Protein AF-0000000077293546 (afdb_homodimer)

Solvent-accessible surface area (backbone atoms only — not comparable to full-atom values): 18500 Å² total; per-residue (Å²): 112,53,90,49,56,31,40,75,44,65,70,78,82,50,79,45,34,72,70,38,69,49,61,37,36,34,37,43,33,52,15,76,70,51,40,47,74,50,51,26,50,68,88,33,72,51,57,67,92,33,43,47,78,51,78,68,39,77,48,73,98,74,18,21,26,26,40,36,35,41,47,50,71,38,45,70,87,58,38,60,93,48,29,33,38,41,36,37,35,33,35,37,79,48,78,45,80,39,57,29,76,50,76,41,57,58,45,63,76,64,64,71,76,57,71,70,65,80,69,75,68,71,78,74,79,82,88,88,79,86,89,78,86,76,75,89,83,88,78,86,84,73,88,73,87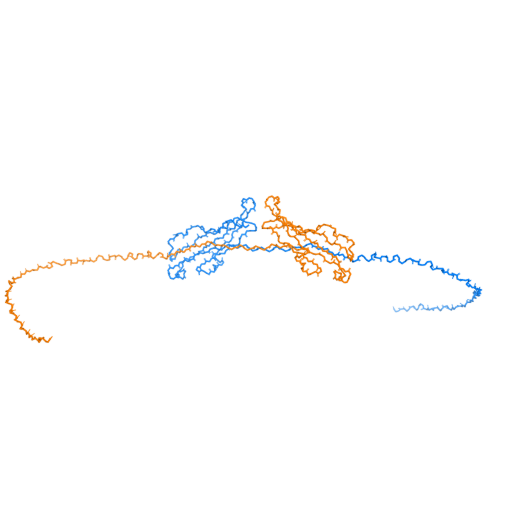,78,82,79,70,85,74,129,114,51,89,51,57,29,43,74,43,65,70,78,80,50,78,45,33,71,71,36,70,49,61,36,36,35,36,42,34,52,14,73,72,51,41,46,74,48,52,25,49,68,87,34,73,52,57,66,90,32,43,47,78,52,79,69,38,80,49,72,97,75,19,21,26,26,40,36,34,39,46,48,70,37,46,69,84,59,38,60,93,46,30,32,38,41,34,38,35,33,36,36,79,47,78,44,79,40,56,29,76,50,74,41,56,56,46,65,77,64,67,73,75,58,72,73,69,80,72,76,72,69,79,71,75,82,81,86,84,82,88,80,85,75,80,86,82,86,73,86,84,76,86,73,92,74,83,86,76,88,78,127

Organism: Petrolisthes cinctipes (NCBI:txid88211)

Nearest PDB structures (foldseek):
  4of8-assembly2_B  TM=7.866E-01  e=6.302E-04  Drosophila melanogaster
  8wul-assembly2_B  TM=5.706E-01  e=7.226E-03  Mus musculus
  2c5d-assembly1_D  TM=6.467E-01  e=5.940E-02  Homo sapiens
  3ha0-assembly3_F  TM=5.804E-01  e=1.524E-01  Homo sapiens
  5mok-assembly1_A  TM=5.060E-01  e=2.654E-01  Homo sapiens

pLDDT: mean 74.34, std 30.66, range [17.55, 98.88]

InterPro domains:
  IPR007110 Immunoglobulin-like domain [PS50835] (6-98)
  IPR013151 Immunoglobulin-like beta-sandwich domain [PF00047] (18-55)
  IPR013783 Immunoglobulin-like fold [G3DSA:2.60.40.10] (2-111)
  IPR036179 Immunoglobulin-like domain superfamily [SSF48726] (12-92)

Sequence (304 aa):
LPDEQPKIEGDVKGHYSVGNTVNLNCTSSPSVPAAQLVWFVNDEQAPEEHTHTYPEEKGAKGLLVSHKSLTFNLSENHFIGGELKLKCTATIETLYLSSDEHSQQINNNNNNNIPQGKSWITSTADPASSASSFWNGGKILSPSLLLLLLHRLPDEQPKIEGDVKGHYSVGNTVNLNCTSSPSVPAAQLVWFVNDEQAPEEHTHTYPEEKGAKGLLVSHKSLTFNLSENHFIGGELKLKCTATIETLYLSSDEHSQQINNNNNNNIPQGKSWITSTADPASSASSFWNGGKILSPSLLLLLLHR

Foldseek 3Di:
DFPDFKDKDDVPVDPDDAFDKDKIKIKGGWAVVEWDKFKDKPNHTDDPVQKDWDDWDQDPPRTTMTMMIGIDGGHPVSQDVHDIDMDMGTDDDDDDDDDDDDDDDDDVVPPPVPVPPPPPPPPDDDDDDDDDDPDDDDDDDDDDDDPDPDDD/DFPDFKDKDDVPVDPDDAFDKDKIKIKGGWAVVEWDKFKDKPNHTDDVVQKDWDDWDQDPPRTTMTMMIGIDGGHPVSQDVHDIDMDMGTDDDDDDDDDDDDDDDDDVVPPPVVVPPPPPPPVDPDDDDDDDDDDDDDDDDDDDDDDDDDDD

Radius of gyration: 50.13 Å; Cα contacts (8 Å, |Δi|>4): 536; chains: 2; bounding box: 67×134×174 Å

Structure (mmCIF, N/CA/C/O backbone):
data_AF-0000000077293546-model_v1
#
loop_
_entity.id
_entity.type
_entity.pdbx_description
1 polymer 'Ig-like domain-containing protein'
#
loop_
_atom_site.group_PDB
_atom_site.id
_atom_site.type_symbol
_atom_site.label_atom_id
_atom_site.label_alt_id
_atom_site.label_comp_id
_atom_site.label_asym_id
_atom_site.label_entity_id
_atom_site.label_seq_id
_atom_site.pdbx_PDB_ins_code
_atom_site.Cartn_x
_atom_site.Cartn_y
_atom_site.Cartn_z
_atom_site.occupancy
_atom_site.B_iso_or_equiv
_atom_site.auth_seq_id
_atom_site.auth_comp_id
_atom_site.auth_asym_id
_atom_site.auth_atom_id
_atom_site.pdbx_PDB_model_num
ATOM 1 N N . LEU A 1 1 ? 7.148 -1.339 -5.047 1 79.38 1 LEU A N 1
ATOM 2 C CA . LEU A 1 1 ? 6.316 -2.426 -5.547 1 79.38 1 LEU A CA 1
ATOM 3 C C . LEU A 1 1 ? 7.133 -3.381 -6.41 1 79.38 1 LEU A C 1
ATOM 5 O O . LEU A 1 1 ? 8.188 -3.008 -6.934 1 79.38 1 LEU A O 1
ATOM 9 N N . PRO A 1 2 ? 6.641 -4.652 -6.59 1 86.69 2 PRO A N 1
ATOM 10 C CA . PRO A 1 2 ? 7.344 -5.613 -7.441 1 86.69 2 PRO A CA 1
ATOM 11 C C . PRO A 1 2 ? 7.406 -5.172 -8.898 1 86.69 2 PRO A C 1
ATOM 13 O O . PRO A 1 2 ? 6.488 -4.504 -9.391 1 86.69 2 PRO A O 1
ATOM 16 N N . ASP A 1 3 ? 8.469 -5.562 -9.539 1 84.5 3 ASP A N 1
ATOM 17 C CA . ASP A 1 3 ? 8.656 -5.215 -10.945 1 84.5 3 ASP A CA 1
ATOM 18 C C . ASP A 1 3 ? 8.102 -6.305 -11.859 1 84.5 3 ASP A C 1
ATOM 20 O O . ASP A 1 3 ? 7.906 -6.082 -13.055 1 84.5 3 ASP A O 1
ATOM 24 N N . GLU A 1 4 ? 7.898 -7.41 -11.234 1 90.38 4 GLU A N 1
ATOM 25 C CA . GLU A 1 4 ? 7.441 -8.547 -12.023 1 90.38 4 GLU A CA 1
ATOM 26 C C . GLU A 1 4 ? 6.352 -9.328 -11.289 1 90.38 4 GLU A C 1
ATOM 28 O O . GLU A 1 4 ? 6.117 -9.109 -10.102 1 90.38 4 GLU A O 1
ATOM 33 N N . GLN A 1 5 ? 5.703 -10.164 -12.062 1 95.81 5 GLN A N 1
ATOM 34 C CA . GLN A 1 5 ? 4.715 -11.078 -11.5 1 95.81 5 GLN A CA 1
ATOM 35 C C . GLN A 1 5 ? 5.395 -12.219 -10.75 1 95.81 5 GLN A C 1
ATOM 37 O O . GLN A 1 5 ? 6.586 -12.477 -10.938 1 95.81 5 GLN A O 1
ATOM 42 N N . PRO A 1 6 ? 4.602 -12.812 -9.867 1 98.12 6 PRO A N 1
ATOM 43 C CA . PRO A 1 6 ? 5.16 -14.031 -9.281 1 98.12 6 PRO A CA 1
ATOM 44 C C . PRO A 1 6 ? 5.391 -15.133 -10.312 1 98.12 6 PRO A C 1
ATOM 46 O O . PRO A 1 6 ? 4.84 -15.07 -11.414 1 98.12 6 PRO A O 1
ATOM 49 N N . LYS A 1 7 ? 6.234 -16 -9.883 1 98.19 7 LYS A N 1
ATOM 50 C CA . LYS A 1 7 ? 6.562 -17.078 -10.82 1 98.19 7 LYS A CA 1
ATOM 51 C C . LYS A 1 7 ? 6.281 -18.453 -10.211 1 98.19 7 LYS A C 1
ATOM 53 O O . LYS A 1 7 ? 6.691 -18.734 -9.086 1 98.19 7 LYS A O 1
ATOM 58 N N . ILE A 1 8 ? 5.555 -19.234 -11 1 97.94 8 ILE A N 1
ATOM 59 C CA . ILE A 1 8 ? 5.379 -20.625 -10.625 1 97.94 8 ILE A CA 1
ATOM 60 C C . ILE A 1 8 ? 6.539 -21.453 -11.172 1 97.94 8 ILE A C 1
ATOM 62 O O . ILE A 1 8 ? 6.84 -21.406 -12.367 1 97.94 8 ILE A O 1
ATOM 66 N N . GLU A 1 9 ? 7.148 -22.172 -10.273 1 96.25 9 GLU A N 1
ATOM 67 C CA . GLU A 1 9 ? 8.312 -22.984 -10.625 1 96.25 9 GLU A CA 1
ATOM 68 C C . GLU A 1 9 ? 8.086 -24.453 -10.273 1 96.25 9 GLU A C 1
ATOM 70 O O . GLU A 1 9 ? 7.32 -24.766 -9.359 1 96.25 9 GLU A O 1
ATOM 75 N N . GLY A 1 10 ? 8.789 -25.328 -10.953 1 93.88 10 GLY A N 1
ATOM 76 C CA . GLY A 1 10 ? 8.648 -26.766 -10.836 1 93.88 10 GLY A CA 1
ATOM 77 C C . GLY A 1 10 ? 8.266 -27.438 -12.141 1 93.88 10 GLY A C 1
ATOM 78 O O . GLY A 1 10 ? 8.625 -26.969 -13.219 1 93.88 10 GLY A O 1
ATOM 79 N N . ASP A 1 11 ? 7.699 -28.656 -12 1 85.31 11 ASP A N 1
ATOM 80 C CA . ASP A 1 11 ? 7.281 -29.359 -13.203 1 85.31 11 ASP A CA 1
ATOM 81 C C . ASP A 1 11 ? 5.922 -28.859 -13.688 1 85.31 11 ASP A C 1
ATOM 83 O O . ASP A 1 11 ? 4.918 -29.562 -13.57 1 85.31 11 ASP A O 1
ATOM 87 N N . VAL A 1 12 ? 5.918 -27.672 -14.258 1 79.19 12 VAL A N 1
ATOM 88 C CA . VAL A 1 12 ? 4.699 -26.969 -14.656 1 79.19 12 VAL A CA 1
ATOM 89 C C . VAL A 1 12 ? 4.125 -27.609 -15.914 1 79.19 12 VAL A C 1
ATOM 91 O O . VAL A 1 12 ? 2.904 -27.656 -16.094 1 79.19 12 VAL A O 1
ATOM 94 N N . LYS A 1 13 ? 5.012 -28 -16.781 1 72.44 13 LYS A N 1
ATOM 95 C CA . LYS A 1 13 ? 4.582 -28.609 -18.031 1 72.44 13 LYS A CA 1
ATOM 96 C C . LYS A 1 13 ? 4.371 -30.109 -17.859 1 72.44 13 LYS A C 1
ATOM 98 O O . LYS A 1 13 ? 4.203 -30.844 -18.844 1 72.44 13 LYS A O 1
ATOM 103 N N . GLY A 1 14 ? 4.336 -30.438 -16.688 1 66.25 14 GLY A N 1
ATOM 104 C CA . GLY A 1 14 ? 4.289 -31.891 -16.5 1 66.25 14 GLY A CA 1
ATOM 105 C C . GLY A 1 14 ? 3.041 -32.531 -17.094 1 66.25 14 GLY A C 1
ATOM 106 O O . GLY A 1 14 ? 2.035 -31.844 -17.297 1 66.25 14 GLY A O 1
ATOM 107 N N . HIS A 1 15 ? 3.088 -33.625 -17.812 1 79.5 15 HIS A N 1
ATOM 108 C CA . HIS A 1 15 ? 1.986 -34.469 -18.25 1 79.5 15 HIS A CA 1
ATOM 109 C C . HIS A 1 15 ? 1.282 -35.125 -17.062 1 79.5 15 HIS A C 1
ATOM 111 O O . HIS A 1 15 ? 1.532 -36.281 -16.75 1 79.5 15 HIS A O 1
ATOM 117 N N . TYR A 1 16 ? 0.366 -34.25 -16.484 1 87.44 16 TYR A N 1
ATOM 118 C CA . TYR A 1 16 ? -0.263 -34.719 -15.258 1 87.44 16 TYR A CA 1
ATOM 119 C C . TYR A 1 16 ? -1.346 -35.75 -15.547 1 87.44 16 TYR A C 1
ATOM 121 O O . TYR A 1 16 ? -2.082 -35.625 -16.531 1 87.44 16 TYR A O 1
ATOM 129 N N . SER A 1 17 ? -1.305 -36.781 -14.758 1 88.56 17 SER A N 1
ATOM 130 C CA . SER A 1 17 ? -2.35 -37.781 -14.734 1 88.56 17 SER A CA 1
ATOM 131 C C . SER A 1 17 ? -2.809 -38.062 -13.312 1 88.56 17 SER A C 1
ATOM 133 O O . SER A 1 17 ? -2.102 -37.75 -12.352 1 88.56 17 SER A O 1
ATOM 135 N N . VAL A 1 18 ? -3.984 -38.656 -13.289 1 91.25 18 VAL A N 1
ATOM 136 C CA . VAL A 1 18 ? -4.488 -39.062 -11.984 1 91.25 18 VAL A CA 1
ATOM 137 C C . VAL A 1 18 ? -3.445 -39.938 -11.273 1 91.25 18 VAL A C 1
ATOM 139 O O . VAL A 1 18 ? -2.82 -40.781 -11.891 1 91.25 18 VAL A O 1
ATOM 142 N N . GLY A 1 19 ? -3.25 -39.656 -10.039 1 92 19 GLY A N 1
ATOM 143 C CA . GLY A 1 19 ? -2.266 -40.406 -9.266 1 92 19 GLY A CA 1
ATOM 144 C C . GLY A 1 19 ? -0.931 -39.688 -9.156 1 92 19 GLY A C 1
ATOM 145 O O . GLY A 1 19 ? -0.127 -40 -8.273 1 92 19 GLY A O 1
ATOM 146 N N . ASN A 1 20 ? -0.675 -38.812 -10.07 1 93.25 20 ASN A N 1
ATOM 147 C CA . ASN A 1 20 ? 0.542 -38.031 -9.992 1 93.25 20 ASN A CA 1
ATOM 148 C C . ASN A 1 20 ? 0.496 -37.062 -8.82 1 93.25 20 ASN A C 1
ATOM 150 O O . ASN A 1 20 ? -0.577 -36.781 -8.281 1 93.25 20 ASN A O 1
ATOM 154 N N . THR A 1 21 ? 1.656 -36.594 -8.43 1 94.5 21 THR A N 1
ATOM 155 C CA . THR A 1 21 ? 1.767 -35.594 -7.391 1 94.5 21 THR A CA 1
ATOM 156 C C . THR A 1 21 ? 2.15 -34.219 -7.992 1 94.5 21 THR A C 1
ATOM 158 O O . THR A 1 21 ? 3.1 -34.156 -8.773 1 94.5 21 THR A O 1
ATOM 161 N N . VAL A 1 22 ? 1.431 -33.312 -7.656 1 95.56 22 VAL A N 1
ATOM 162 C CA . VAL A 1 22 ? 1.804 -31.938 -7.98 1 95.56 22 VAL A CA 1
ATOM 163 C C . VAL A 1 22 ? 2.783 -31.406 -6.934 1 95.56 22 VAL A C 1
ATOM 165 O O . VAL A 1 22 ? 2.555 -31.547 -5.73 1 95.56 22 VAL A O 1
ATOM 168 N N . ASN A 1 23 ? 3.902 -30.812 -7.375 1 96.75 23 ASN A N 1
ATOM 169 C CA . ASN A 1 23 ? 4.906 -30.172 -6.523 1 96.75 23 ASN A CA 1
ATOM 170 C C . ASN A 1 23 ? 5.477 -28.922 -7.172 1 96.75 23 ASN A C 1
ATOM 172 O O . ASN A 1 23 ? 6.383 -29 -8 1 96.75 23 ASN A O 1
ATOM 176 N N . LEU A 1 24 ? 4.91 -27.844 -6.742 1 97.94 24 LEU A N 1
ATOM 177 C CA . LEU A 1 24 ? 5.277 -26.578 -7.359 1 97.94 24 LEU A CA 1
ATOM 178 C C . LEU A 1 24 ? 5.617 -25.531 -6.305 1 97.94 24 LEU A C 1
ATOM 180 O O . LEU A 1 24 ? 5.258 -25.688 -5.133 1 97.94 24 LEU A O 1
ATOM 184 N N . ASN A 1 25 ? 6.363 -24.5 -6.734 1 98.5 25 ASN A N 1
ATOM 185 C CA . ASN A 1 25 ? 6.699 -23.359 -5.91 1 98.5 25 ASN A CA 1
ATOM 186 C C . ASN A 1 25 ? 6.309 -22.047 -6.586 1 98.5 25 ASN A C 1
ATOM 188 O O . ASN A 1 25 ? 6.461 -21.891 -7.801 1 98.5 25 ASN A O 1
ATOM 192 N N . CYS A 1 26 ? 5.812 -21.219 -5.82 1 98.69 26 CYS A N 1
ATOM 193 C CA . CYS A 1 26 ? 5.523 -19.859 -6.27 1 98.69 26 CYS A CA 1
ATOM 194 C C . CYS A 1 26 ? 6.453 -18.859 -5.598 1 98.69 26 CYS A C 1
ATOM 196 O O . CYS A 1 26 ? 6.594 -18.859 -4.375 1 98.69 26 CYS A O 1
ATOM 198 N N . THR A 1 27 ? 7.055 -18.031 -6.375 1 98.06 27 THR A N 1
ATOM 199 C CA . THR A 1 27 ? 8.023 -17.047 -5.879 1 98.06 27 THR A CA 1
ATOM 200 C C . THR A 1 27 ? 7.609 -15.641 -6.27 1 98.06 27 THR A C 1
ATOM 202 O O . THR A 1 27 ? 7.352 -15.359 -7.445 1 98.06 27 THR A O 1
ATOM 205 N N . SER A 1 28 ? 7.555 -14.836 -5.254 1 97.56 28 SER A N 1
ATOM 206 C CA . SER A 1 28 ? 7.184 -13.453 -5.543 1 97.56 28 SER A CA 1
ATOM 207 C C . SER A 1 28 ? 8.367 -12.672 -6.105 1 97.56 28 SER A C 1
ATOM 209 O O . SER A 1 28 ? 9.516 -13.062 -5.926 1 97.56 28 SER A O 1
ATOM 211 N N . SER A 1 29 ? 8.078 -11.648 -6.816 1 95.31 29 SER A N 1
ATOM 212 C CA . SER A 1 29 ? 9.102 -10.648 -7.113 1 95.31 29 SER A CA 1
ATOM 213 C C . SER A 1 29 ? 9.508 -9.891 -5.855 1 95.31 29 SER A C 1
ATOM 215 O O . SER A 1 29 ? 8.711 -9.727 -4.934 1 95.31 29 SER A O 1
ATOM 217 N N . PRO A 1 30 ? 10.758 -9.391 -5.766 1 94.56 30 PRO A N 1
ATOM 218 C CA . PRO A 1 30 ? 11.234 -8.68 -4.574 1 94.56 30 PRO A CA 1
ATOM 219 C C . PRO A 1 30 ? 10.461 -7.398 -4.301 1 94.56 30 PRO A C 1
ATOM 221 O O . PRO A 1 30 ? 10.117 -6.668 -5.234 1 94.56 30 PRO A O 1
ATOM 224 N N . SER A 1 31 ? 10.172 -7.176 -2.986 1 90.06 31 SER A N 1
ATOM 225 C CA . SER A 1 31 ? 9.438 -5.98 -2.594 1 90.06 31 SER A CA 1
ATOM 226 C C . SER A 1 31 ? 9.492 -5.766 -1.086 1 90.06 31 SER A C 1
ATOM 228 O O . SER A 1 31 ? 9.945 -6.641 -0.345 1 90.06 31 SER A O 1
ATOM 230 N N . VAL A 1 32 ? 9.156 -4.488 -0.703 1 83.81 32 VAL A N 1
ATOM 231 C CA . VAL A 1 32 ? 8.891 -4.199 0.704 1 83.81 32 VAL A CA 1
ATOM 232 C C . VAL A 1 32 ? 7.543 -3.5 0.846 1 83.81 32 VAL A C 1
ATOM 234 O O . VAL A 1 32 ? 7.344 -2.406 0.313 1 83.81 32 VAL A O 1
ATOM 237 N N . PRO A 1 33 ? 6.684 -4.113 1.535 1 88 33 PRO A N 1
ATOM 238 C CA . PRO A 1 33 ? 6.758 -5.43 2.172 1 88 33 PRO A CA 1
ATOM 239 C C . PRO A 1 33 ? 6.727 -6.578 1.163 1 88 33 PRO A C 1
ATOM 241 O O . PRO A 1 33 ? 6.523 -6.348 -0.031 1 88 33 PRO A O 1
ATOM 244 N N . ALA A 1 34 ? 6.941 -7.73 1.676 1 93.38 34 ALA A N 1
ATOM 245 C CA . ALA A 1 34 ? 6.844 -8.891 0.799 1 93.38 34 ALA A CA 1
ATOM 246 C C . ALA A 1 34 ? 5.395 -9.148 0.386 1 93.38 34 ALA A C 1
ATOM 248 O O . ALA A 1 34 ? 4.477 -8.969 1.186 1 93.38 34 ALA A O 1
ATOM 249 N N . ALA A 1 35 ? 5.266 -9.695 -0.811 1 96.88 35 ALA A N 1
ATOM 250 C CA . ALA A 1 35 ? 3.924 -10.031 -1.282 1 96.88 35 ALA A CA 1
ATOM 251 C C . ALA A 1 35 ? 3.391 -11.273 -0.583 1 96.88 35 ALA A C 1
ATOM 253 O O . ALA A 1 35 ? 4.16 -12.172 -0.222 1 96.88 35 ALA A O 1
ATOM 254 N N . GLN A 1 36 ? 2.143 -11.242 -0.442 1 97.75 36 GLN A N 1
ATOM 255 C CA . GLN A 1 36 ? 1.454 -12.438 0.028 1 97.75 36 GLN A CA 1
ATOM 256 C C . GLN A 1 36 ? 1.081 -13.352 -1.138 1 97.75 36 GLN A C 1
ATOM 258 O O . GLN A 1 36 ? 0.481 -12.898 -2.117 1 97.75 36 GLN A O 1
ATOM 263 N N . LEU A 1 37 ? 1.4 -14.562 -0.974 1 98.69 37 LEU A N 1
ATOM 264 C CA . LEU A 1 37 ? 1.135 -15.523 -2.043 1 98.69 37 LEU A CA 1
ATOM 265 C C . LEU A 1 37 ? -0.037 -16.422 -1.683 1 98.69 37 LEU A C 1
ATOM 267 O O . LEU A 1 37 ? -0.162 -16.859 -0.535 1 98.69 37 LEU A O 1
ATOM 271 N N . VAL A 1 38 ? -0.898 -16.719 -2.725 1 98.88 38 VAL A N 1
ATOM 272 C CA . VAL A 1 38 ? -2.016 -17.641 -2.545 1 98.88 38 VAL A CA 1
ATOM 273 C C . VAL A 1 38 ? -2.125 -18.562 -3.756 1 98.88 38 VAL A C 1
ATOM 275 O O . VAL A 1 38 ? -2.068 -18.109 -4.898 1 98.88 38 VAL A O 1
ATOM 278 N N . TRP A 1 39 ? -2.291 -19.812 -3.498 1 98.88 39 TRP A N 1
ATOM 279 C CA . TRP A 1 39 ? -2.455 -20.812 -4.555 1 98.88 39 TRP A CA 1
ATOM 280 C C . TRP A 1 39 ? -3.932 -21.047 -4.852 1 98.88 39 TRP A C 1
ATOM 282 O O . TRP A 1 39 ? -4.75 -21.125 -3.934 1 98.88 39 TRP A O 1
ATOM 292 N N . PHE A 1 40 ? -4.152 -21.312 -6.113 1 98.69 40 PHE A N 1
ATOM 293 C CA . PHE A 1 40 ? -5.469 -21.75 -6.57 1 98.69 40 PHE A CA 1
ATOM 294 C C . PHE A 1 40 ? -5.359 -22.984 -7.449 1 98.69 40 PHE A C 1
ATOM 296 O O . PHE A 1 40 ? -4.449 -23.094 -8.273 1 98.69 40 PHE A O 1
ATOM 303 N N . VAL A 1 41 ? -6.297 -23.875 -7.227 1 97.69 41 VAL A N 1
ATOM 304 C CA . VAL A 1 41 ? -6.5 -25.047 -8.078 1 97.69 41 VAL A CA 1
ATOM 305 C C . VAL A 1 41 ? -7.906 -25.016 -8.672 1 97.69 41 VAL A C 1
ATOM 307 O O . VAL A 1 41 ? -8.898 -25.062 -7.945 1 97.69 41 VAL A O 1
ATOM 310 N N . ASN A 1 42 ? -7.918 -24.906 -9.953 1 97.12 42 ASN A N 1
ATOM 311 C CA . ASN A 1 42 ? -9.188 -24.781 -10.664 1 97.12 42 ASN A CA 1
ATOM 312 C C . ASN A 1 42 ? -10.031 -23.656 -10.094 1 97.12 42 ASN A C 1
ATOM 314 O O . ASN A 1 42 ? -11.211 -23.844 -9.773 1 97.12 42 ASN A O 1
ATOM 318 N N . ASP A 1 43 ? -9.422 -22.562 -9.797 1 97.25 43 ASP A N 1
ATOM 319 C CA . ASP A 1 43 ? -10.039 -21.297 -9.414 1 97.25 43 ASP A CA 1
ATOM 320 C C . ASP A 1 43 ? -10.531 -21.328 -7.969 1 97.25 43 ASP A C 1
ATOM 322 O O . ASP A 1 43 ? -11.211 -20.406 -7.516 1 97.25 43 ASP A O 1
ATOM 326 N N . GLU A 1 44 ? -10.219 -22.359 -7.348 1 97.94 44 GLU A N 1
ATOM 327 C CA . GLU A 1 44 ? -10.477 -22.438 -5.91 1 97.94 44 GLU A CA 1
ATOM 328 C C . GLU A 1 44 ? -9.18 -22.375 -5.109 1 97.94 44 GLU A C 1
ATOM 330 O O . GLU A 1 44 ? -8.18 -22.984 -5.492 1 97.94 44 GLU A O 1
ATOM 335 N N . GLN A 1 45 ? -9.297 -21.688 -3.996 1 98.69 45 GLN A N 1
ATOM 336 C CA . GLN A 1 45 ? -8.109 -21.609 -3.162 1 98.69 45 GLN A CA 1
ATOM 337 C C . GLN A 1 45 ? -7.691 -23 -2.664 1 98.69 45 GLN A C 1
ATOM 339 O O . GLN A 1 45 ? -8.516 -23.75 -2.164 1 98.69 45 GLN A O 1
ATOM 344 N N . ALA A 1 46 ? -6.438 -23.203 -2.828 1 98.75 46 ALA A N 1
ATOM 345 C CA . ALA A 1 46 ? -5.922 -24.5 -2.375 1 98.75 46 ALA A CA 1
ATOM 346 C C . ALA A 1 46 ? -6.016 -24.625 -0.856 1 98.75 46 ALA A C 1
ATOM 348 O O . ALA A 1 46 ? -5.75 -23.656 -0.131 1 98.75 46 ALA A O 1
ATOM 349 N N . PRO A 1 47 ? -6.379 -25.812 -0.402 1 97.81 47 PRO A N 1
ATOM 350 C CA . PRO A 1 47 ? -6.352 -26.016 1.047 1 97.81 47 PRO A CA 1
ATOM 351 C C . PRO A 1 47 ? -4.965 -25.797 1.649 1 97.81 47 PRO A C 1
ATOM 353 O O . PRO A 1 47 ? -3.955 -26.125 1.017 1 97.81 47 PRO A O 1
ATOM 356 N N . GLU A 1 48 ? -4.977 -25.328 2.875 1 97.75 48 GLU A N 1
ATOM 357 C CA . GLU A 1 48 ? -3.711 -25.031 3.535 1 97.75 48 GLU A CA 1
ATOM 358 C C . GLU A 1 48 ? -2.859 -26.281 3.705 1 97.75 48 GLU A C 1
ATOM 360 O O . GLU A 1 48 ? -1.63 -26.203 3.715 1 97.75 48 GLU A O 1
ATOM 365 N N . GLU A 1 49 ? -3.561 -27.438 3.824 1 98.19 49 GLU A N 1
ATOM 366 C CA . GLU A 1 49 ? -2.822 -28.688 4 1 98.19 49 GLU A CA 1
ATOM 367 C C . GLU A 1 49 ? -1.983 -29 2.766 1 98.19 49 GLU A C 1
ATOM 369 O O . GLU A 1 49 ? -1.056 -29.812 2.834 1 98.19 49 GLU A O 1
ATOM 374 N N . HIS A 1 50 ? -2.32 -28.391 1.67 1 98.56 50 HIS A N 1
ATOM 375 C CA . HIS A 1 50 ? -1.598 -28.656 0.432 1 98.56 50 HIS A CA 1
ATOM 376 C C . HIS A 1 50 ? -0.526 -27.594 0.18 1 98.56 50 HIS A C 1
ATOM 378 O O . HIS A 1 50 ? 0.172 -27.641 -0.835 1 98.56 50 HIS A O 1
ATOM 384 N N . THR A 1 51 ? -0.414 -26.641 1.059 1 98.81 51 THR A N 1
ATOM 385 C CA . THR A 1 51 ? 0.51 -25.531 0.801 1 98.81 51 THR A CA 1
ATOM 386 C C . THR A 1 51 ? 1.473 -25.359 1.971 1 98.81 51 THR A C 1
ATOM 388 O O . THR A 1 51 ? 1.209 -25.828 3.078 1 98.81 51 THR A O 1
ATOM 391 N N . HIS A 1 52 ? 2.619 -24.75 1.664 1 98.69 52 HIS A N 1
ATOM 392 C CA . HIS A 1 52 ? 3.602 -24.375 2.676 1 98.69 52 HIS A CA 1
ATOM 393 C C . HIS A 1 52 ? 4.23 -23.031 2.367 1 98.69 52 HIS A C 1
ATOM 395 O O . HIS A 1 52 ? 4.727 -22.797 1.26 1 98.69 52 HIS A O 1
ATOM 401 N N . THR A 1 53 ? 4.172 -22.156 3.34 1 98.5 53 THR A N 1
ATOM 402 C CA . THR A 1 53 ? 4.793 -20.844 3.215 1 98.5 53 THR A CA 1
ATOM 403 C C . THR A 1 53 ? 6.176 -20.844 3.857 1 98.5 53 THR A C 1
ATOM 405 O O . THR A 1 53 ? 6.324 -21.188 5.027 1 98.5 53 THR A O 1
ATOM 408 N N . TYR A 1 54 ? 7.098 -20.375 3.137 1 98.19 54 TYR A N 1
ATOM 409 C CA . TYR A 1 54 ? 8.469 -20.297 3.635 1 98.19 54 TYR A CA 1
ATOM 410 C C . TYR A 1 54 ? 8.75 -18.922 4.234 1 98.19 54 TYR A C 1
ATOM 412 O O . TYR A 1 54 ? 8.047 -17.953 3.934 1 98.19 54 TYR A O 1
ATOM 420 N N . PRO A 1 55 ? 9.82 -18.891 5.129 1 97.12 55 PRO A N 1
ATOM 421 C CA . PRO A 1 55 ? 10.242 -17.562 5.582 1 97.12 55 PRO A CA 1
ATOM 422 C C . PRO A 1 55 ? 10.688 -16.656 4.434 1 97.12 55 PRO A C 1
ATOM 424 O O . PRO A 1 55 ? 11.258 -17.141 3.451 1 97.12 55 PRO A O 1
ATOM 427 N N . GLU A 1 56 ? 10.383 -15.43 4.57 1 97 56 GLU A N 1
ATOM 428 C CA . GLU A 1 56 ? 10.789 -14.469 3.547 1 97 56 GLU A CA 1
ATOM 429 C C . GLU A 1 56 ? 12.305 -14.477 3.367 1 97 56 GLU A C 1
ATOM 431 O O . GLU A 1 56 ? 13.055 -14.57 4.344 1 97 56 GLU A O 1
ATOM 436 N N . GLU A 1 57 ? 12.664 -14.344 2.199 1 96.06 57 GLU A N 1
ATOM 437 C CA . GLU A 1 57 ? 14.078 -14.25 1.877 1 96.06 57 GLU A CA 1
ATOM 438 C C . GLU A 1 57 ? 14.492 -12.812 1.592 1 96.06 57 GLU A C 1
ATOM 440 O O . GLU A 1 57 ? 13.789 -12.086 0.886 1 96.06 57 GLU A O 1
ATOM 445 N N . LYS A 1 58 ? 15.641 -12.375 2.119 1 91.56 58 LYS A N 1
ATOM 446 C CA . LYS A 1 58 ? 16.172 -11.047 1.812 1 91.56 58 LYS A CA 1
ATOM 447 C C . LYS A 1 58 ? 16.922 -11.047 0.484 1 91.56 58 LYS A C 1
ATOM 449 O O . LYS A 1 58 ? 17.828 -11.852 0.279 1 91.56 58 LYS A O 1
ATOM 454 N N . GLY A 1 59 ? 16.359 -10.328 -0.345 1 80.94 59 GLY A N 1
ATOM 455 C CA . GLY A 1 59 ? 17.031 -10.195 -1.63 1 80.94 59 GLY A CA 1
ATOM 456 C C . GLY A 1 59 ? 17.922 -8.969 -1.708 1 80.94 59 GLY A C 1
ATOM 457 O O . GLY A 1 59 ? 18.516 -8.555 -0.704 1 80.94 59 GLY A O 1
ATOM 458 N N . ALA A 1 60 ? 18.203 -8.602 -2.887 1 78.44 60 ALA A N 1
ATOM 459 C CA . ALA A 1 60 ? 19.016 -7.426 -3.172 1 78.44 60 ALA A CA 1
ATOM 460 C C . ALA A 1 60 ? 18.375 -6.16 -2.611 1 78.44 60 ALA A C 1
ATOM 462 O O . ALA A 1 60 ? 17.156 -6.02 -2.621 1 78.44 60 ALA A O 1
ATOM 463 N N . LYS A 1 61 ? 19.203 -5.207 -2.223 1 80.81 61 LYS A N 1
ATOM 464 C CA . LYS A 1 61 ? 18.797 -3.859 -1.844 1 80.81 61 LYS A CA 1
ATOM 465 C C . LYS A 1 61 ? 17.812 -3.895 -0.676 1 80.81 61 LYS A C 1
ATOM 467 O O . LYS A 1 61 ? 16.938 -3.035 -0.57 1 80.81 61 LYS A O 1
ATOM 472 N N . GLY A 1 62 ? 17.781 -5.07 0.007 1 86.88 62 GLY A N 1
ATOM 473 C CA . GLY A 1 62 ? 16.953 -5.156 1.192 1 86.88 62 GLY A CA 1
ATOM 474 C C . GLY A 1 62 ? 15.516 -5.547 0.884 1 86.88 62 GLY A C 1
ATOM 475 O O . GLY A 1 62 ? 14.664 -5.543 1.772 1 86.88 62 GLY A O 1
ATOM 476 N N . LEU A 1 63 ? 15.242 -5.875 -0.333 1 90.25 63 LEU A N 1
ATOM 477 C CA . LEU A 1 63 ? 13.898 -6.285 -0.727 1 90.25 63 LEU A CA 1
ATOM 478 C C . LEU A 1 63 ? 13.641 -7.738 -0.331 1 90.25 63 LEU A C 1
ATOM 480 O O . LEU A 1 63 ? 14.578 -8.531 -0.216 1 90.25 63 LEU A O 1
ATOM 484 N N . LEU A 1 64 ? 12.422 -7.957 -0.119 1 94.25 64 LEU A N 1
ATOM 485 C CA . LEU A 1 64 ? 12.031 -9.266 0.393 1 94.25 64 LEU A CA 1
ATOM 486 C C . LEU A 1 64 ? 11.367 -10.102 -0.697 1 94.25 64 LEU A C 1
ATOM 488 O O . LEU A 1 64 ? 10.68 -9.555 -1.566 1 94.25 64 LEU A O 1
ATOM 492 N N . VAL A 1 65 ? 11.617 -11.406 -0.617 1 96.5 65 VAL A N 1
ATOM 493 C CA . VAL A 1 65 ? 11.031 -12.352 -1.56 1 96.5 65 VAL A CA 1
ATOM 494 C C . VAL A 1 65 ? 10.234 -13.414 -0.801 1 96.5 65 VAL A C 1
ATOM 496 O O . VAL A 1 65 ? 10.734 -14 0.165 1 96.5 65 VAL A O 1
ATOM 499 N N . SER A 1 66 ? 8.992 -13.602 -1.262 1 98.06 66 SER A N 1
ATOM 500 C CA . SER A 1 66 ? 8.148 -14.633 -0.665 1 98.06 66 SER A CA 1
ATOM 501 C C . SER A 1 66 ? 8.156 -15.906 -1.508 1 98.06 66 SER A C 1
ATOM 503 O O . SER A 1 66 ? 8.25 -15.836 -2.736 1 98.06 66 SER A O 1
ATOM 505 N N . HIS A 1 67 ? 8.023 -16.984 -0.759 1 98.5 67 HIS A N 1
ATOM 506 C CA . HIS A 1 67 ? 7.906 -18.297 -1.381 1 98.5 67 HIS A CA 1
ATOM 507 C C . HIS A 1 67 ? 6.754 -19.094 -0.771 1 98.5 67 HIS A C 1
ATOM 509 O O . HIS A 1 67 ? 6.566 -19.078 0.448 1 98.5 67 HIS A O 1
ATOM 515 N N . LYS A 1 68 ? 6.039 -19.828 -1.636 1 98.88 68 LYS A N 1
ATOM 516 C CA . LYS A 1 68 ? 4.98 -20.719 -1.173 1 98.88 68 LYS A CA 1
ATOM 517 C C . LYS A 1 68 ? 4.871 -21.953 -2.07 1 98.88 68 LYS A C 1
ATOM 519 O O . LYS A 1 68 ? 4.816 -21.828 -3.295 1 98.88 68 LYS A O 1
ATOM 524 N N . SER A 1 69 ? 4.906 -23.094 -1.477 1 98.75 69 SER A N 1
ATOM 525 C CA . SER A 1 69 ? 4.824 -24.312 -2.277 1 98.75 69 SER A CA 1
ATOM 526 C C . SER A 1 69 ? 3.402 -24.859 -2.312 1 98.75 69 SER A C 1
ATOM 528 O O . SER A 1 69 ? 2.582 -24.516 -1.456 1 98.75 69 SER A O 1
ATOM 530 N N . LEU A 1 70 ? 3.137 -25.641 -3.285 1 98.62 70 LEU A N 1
ATOM 531 C CA . LEU A 1 70 ? 1.915 -26.406 -3.475 1 98.62 70 LEU A CA 1
ATOM 532 C C . LEU A 1 70 ? 2.234 -27.875 -3.732 1 98.62 70 LEU A C 1
ATOM 534 O O . LEU A 1 70 ? 2.959 -28.203 -4.68 1 98.62 70 LEU A O 1
ATOM 538 N N . THR A 1 71 ? 1.704 -28.75 -2.871 1 98.19 71 THR A N 1
ATOM 539 C CA . THR A 1 71 ? 1.929 -30.188 -3.033 1 98.19 71 THR A CA 1
ATOM 540 C C . THR A 1 71 ? 0.656 -30.969 -2.729 1 98.19 71 THR A C 1
ATOM 542 O O . THR A 1 71 ? 0.094 -30.844 -1.638 1 98.19 71 THR A O 1
ATOM 545 N N . PHE A 1 72 ? 0.217 -31.797 -3.701 1 97.5 72 PHE A N 1
ATOM 546 C CA . PHE A 1 72 ? -0.929 -32.688 -3.473 1 97.5 72 PHE A CA 1
ATOM 547 C C . PHE A 1 72 ? -0.999 -33.781 -4.531 1 97.5 72 PHE A C 1
ATOM 549 O O . PHE A 1 72 ? -0.376 -33.656 -5.59 1 97.5 72 PHE A O 1
ATOM 556 N N . ASN A 1 73 ? -1.749 -34.719 -4.246 1 96.44 73 ASN A N 1
ATOM 557 C CA . ASN A 1 73 ? -1.96 -35.812 -5.184 1 96.44 73 ASN A CA 1
ATOM 558 C C . ASN A 1 73 ? -3.164 -35.562 -6.086 1 96.44 73 ASN A C 1
ATOM 560 O O . ASN A 1 73 ? -4.223 -35.156 -5.613 1 96.44 73 ASN A O 1
ATOM 564 N N . LEU A 1 74 ? -2.902 -35.906 -7.301 1 95.19 74 LEU A N 1
ATOM 565 C CA . LEU A 1 74 ? -3.961 -35.656 -8.273 1 95.19 74 LEU A CA 1
ATOM 566 C C . LEU A 1 74 ? -5 -36.781 -8.242 1 95.19 74 LEU A C 1
ATOM 568 O O . LEU A 1 74 ? -4.648 -37.969 -8.227 1 95.19 74 LEU A O 1
ATOM 572 N N . SER A 1 75 ? -6.25 -36.406 -8.242 1 94.88 75 SER A N 1
ATOM 573 C CA . SER A 1 75 ? -7.387 -37.312 -8.406 1 94.88 75 SER A CA 1
ATOM 574 C C . SER A 1 75 ? -8.266 -36.906 -9.578 1 94.88 75 SER A C 1
ATOM 576 O O . SER A 1 75 ? -8.016 -35.875 -10.203 1 94.88 75 SER A O 1
ATOM 578 N N . GLU A 1 76 ? -9.211 -37.75 -9.891 1 93.56 76 GLU A N 1
ATOM 579 C CA . GLU A 1 76 ? -10.094 -37.469 -11.023 1 93.56 76 GLU A CA 1
ATOM 580 C C . GLU A 1 76 ? -10.812 -36.156 -10.859 1 93.56 76 GLU A C 1
ATOM 582 O O . GLU A 1 76 ? -11.062 -35.438 -11.836 1 93.56 76 GLU A O 1
ATOM 587 N N . ASN A 1 77 ? -11.086 -35.844 -9.609 1 94.81 77 ASN A N 1
ATOM 588 C CA . ASN A 1 77 ? -11.867 -34.625 -9.336 1 94.81 77 ASN A CA 1
ATOM 589 C C . ASN A 1 77 ? -11.07 -33.375 -9.633 1 94.81 77 ASN A C 1
ATOM 591 O O . ASN A 1 77 ? -11.633 -32.281 -9.703 1 94.81 77 ASN A O 1
ATOM 595 N N . HIS A 1 78 ? -9.789 -33.469 -9.789 1 95.88 78 HIS A N 1
ATOM 596 C CA . HIS A 1 78 ? -8.945 -32.312 -10.055 1 95.88 78 HIS A CA 1
ATOM 597 C C . HIS A 1 78 ? -8.938 -31.969 -11.539 1 95.88 78 HIS A C 1
ATOM 599 O O . HIS A 1 78 ? -8.414 -30.922 -11.93 1 95.88 78 HIS A O 1
ATOM 605 N N . PHE A 1 79 ? -9.492 -32.781 -12.289 1 94.19 79 PHE A N 1
ATOM 606 C CA . PHE A 1 79 ? -9.609 -32.5 -13.719 1 94.19 79 PHE A CA 1
ATOM 607 C C . PHE A 1 79 ? -11.039 -32.125 -14.086 1 94.19 79 PHE A C 1
ATOM 609 O O . PHE A 1 79 ? -11.938 -32.969 -14.023 1 94.19 79 PHE A O 1
ATOM 616 N N . ILE A 1 80 ? -11.227 -30.922 -14.414 1 94.25 80 ILE A N 1
ATOM 617 C CA . ILE A 1 80 ? -12.523 -30.422 -14.836 1 94.25 80 ILE A CA 1
ATOM 618 C C . ILE A 1 80 ? -12.539 -30.234 -16.359 1 94.25 80 ILE A C 1
ATOM 620 O O . ILE A 1 80 ? -11.797 -29.406 -16.891 1 94.25 80 ILE A O 1
ATOM 624 N N . GLY A 1 81 ? -13.352 -31.031 -16.984 1 92.31 81 GLY A N 1
ATOM 625 C CA . GLY A 1 81 ? -13.305 -31.031 -18.438 1 92.31 81 GLY A CA 1
ATOM 626 C C . GLY A 1 81 ? -11.969 -31.5 -19 1 92.31 81 GLY A C 1
ATOM 627 O O . GLY A 1 81 ? -11.5 -30.984 -20.016 1 92.31 81 GLY A O 1
ATOM 628 N N . GLY A 1 82 ? -11.328 -32.281 -18.188 1 90.56 82 GLY A N 1
ATOM 629 C CA . GLY A 1 82 ? -10.047 -32.844 -18.578 1 90.56 82 GLY A CA 1
ATOM 630 C C . GLY A 1 82 ? -8.891 -31.875 -18.391 1 90.56 82 GLY A C 1
ATOM 631 O O . GLY A 1 82 ? -7.773 -32.125 -18.844 1 90.56 82 GLY A O 1
ATOM 632 N N . GLU A 1 83 ? -9.227 -30.812 -17.688 1 94 83 GLU A N 1
ATOM 633 C CA . GLU A 1 83 ? -8.211 -29.781 -17.531 1 94 83 GLU A CA 1
ATOM 634 C C . GLU A 1 83 ? -7.902 -29.516 -16.062 1 94 83 GLU A C 1
ATOM 636 O O . GLU A 1 83 ? -8.805 -29.578 -15.211 1 94 83 GLU A O 1
ATOM 641 N N . LEU A 1 84 ? -6.66 -29.281 -15.812 1 95.31 84 LEU A N 1
ATOM 642 C CA . LEU A 1 84 ? -6.168 -28.828 -14.508 1 95.31 84 LEU A CA 1
ATOM 643 C C . LEU A 1 84 ? -5.617 -27.406 -14.586 1 95.31 84 LEU A C 1
ATOM 645 O O . LEU A 1 84 ? -4.738 -27.125 -15.398 1 95.31 84 LEU A O 1
ATOM 649 N N . LYS A 1 85 ? -6.137 -26.578 -13.742 1 96.56 85 LYS A N 1
ATOM 650 C CA . LYS A 1 85 ? -5.672 -25.203 -13.719 1 96.56 85 LYS A CA 1
ATOM 651 C C . LYS A 1 85 ? -4.988 -24.875 -12.398 1 96.56 85 LYS A C 1
ATOM 653 O O . LYS A 1 85 ? -5.566 -25.078 -11.328 1 96.56 85 LYS A O 1
ATOM 658 N N . LEU A 1 86 ? -3.781 -24.359 -12.516 1 97.56 86 LEU A N 1
ATOM 659 C CA . LEU A 1 86 ? -3.004 -23.953 -11.352 1 97.56 86 LEU A CA 1
ATOM 660 C C . LEU A 1 86 ? -2.66 -22.469 -11.43 1 97.56 86 LEU A C 1
ATOM 662 O O . LEU A 1 86 ? -2.258 -21.969 -12.492 1 97.56 86 LEU A O 1
ATOM 666 N N . LYS A 1 87 ? -2.824 -21.812 -10.273 1 98.38 87 LYS A N 1
ATOM 667 C CA . LYS A 1 87 ? -2.607 -20.359 -10.234 1 98.38 87 LYS A CA 1
ATOM 668 C C . LYS A 1 87 ? -2.014 -19.938 -8.898 1 98.38 87 LYS A C 1
ATOM 670 O O . LYS A 1 87 ? -2.395 -20.453 -7.844 1 98.38 87 LYS A O 1
ATOM 675 N N . CYS A 1 88 ? -1.135 -19.031 -9 1 98.88 88 CYS A N 1
ATOM 676 C CA . CYS A 1 88 ? -0.601 -18.391 -7.809 1 98.88 88 CYS A CA 1
ATOM 677 C C . CYS A 1 88 ? -0.729 -16.875 -7.91 1 98.88 88 CYS A C 1
ATOM 679 O O . CYS A 1 88 ? -0.329 -16.281 -8.914 1 98.88 88 CYS A O 1
ATOM 681 N N . THR A 1 89 ? -1.251 -16.25 -6.891 1 98.75 89 THR A N 1
ATOM 682 C CA . THR A 1 89 ? -1.414 -14.805 -6.875 1 98.75 89 THR A CA 1
ATOM 683 C C . THR A 1 89 ? -0.475 -14.164 -5.855 1 98.75 89 THR A C 1
ATOM 685 O O . THR A 1 89 ? -0.126 -14.789 -4.848 1 98.75 89 THR A O 1
ATOM 688 N N . ALA A 1 90 ? -0.088 -12.984 -6.238 1 98.62 90 ALA A N 1
ATOM 689 C CA . ALA A 1 90 ? 0.683 -12.133 -5.336 1 98.62 90 ALA A CA 1
ATOM 690 C C . ALA A 1 90 ? -0.059 -10.836 -5.039 1 98.62 90 ALA A C 1
ATOM 692 O O . ALA A 1 90 ? -0.536 -10.156 -5.957 1 98.62 90 ALA A O 1
ATOM 693 N N . THR A 1 91 ? -0.113 -10.539 -3.672 1 97.62 91 THR A N 1
ATOM 694 C CA . THR A 1 91 ? -0.81 -9.32 -3.283 1 97.62 91 THR A CA 1
ATOM 695 C C . THR A 1 91 ? 0.023 -8.516 -2.289 1 97.62 91 THR A C 1
ATOM 697 O O . THR A 1 91 ? 0.681 -9.086 -1.417 1 97.62 91 THR A O 1
ATOM 700 N N . ILE A 1 92 ? 0.032 -7.289 -2.443 1 94.69 92 ILE A N 1
ATOM 701 C CA . ILE A 1 92 ? 0.531 -6.34 -1.452 1 94.69 92 ILE A CA 1
ATOM 702 C C . ILE A 1 92 ? -0.531 -5.281 -1.17 1 94.69 92 ILE A C 1
ATOM 704 O O . ILE A 1 92 ? -1.046 -4.648 -2.094 1 94.69 92 ILE A O 1
ATOM 708 N N . GLU A 1 93 ? -0.913 -5.211 0.028 1 92.88 93 GLU A N 1
ATOM 709 C CA . GLU A 1 93 ? -1.829 -4.156 0.459 1 92.88 93 GLU A CA 1
ATOM 710 C C . GLU A 1 93 ? -1.224 -3.326 1.587 1 92.88 93 GLU A C 1
ATOM 712 O O . GLU A 1 93 ? -1.039 -3.822 2.699 1 92.88 93 GLU A O 1
ATOM 717 N N . THR A 1 94 ? -0.909 -2.164 1.306 1 90.06 94 THR A N 1
ATOM 718 C CA . THR A 1 94 ? -0.347 -1.3 2.338 1 90.06 94 THR A CA 1
ATOM 719 C C . THR A 1 94 ? -1.109 0.02 2.412 1 90.06 94 THR A C 1
ATOM 721 O O . THR A 1 94 ? -1.477 0.5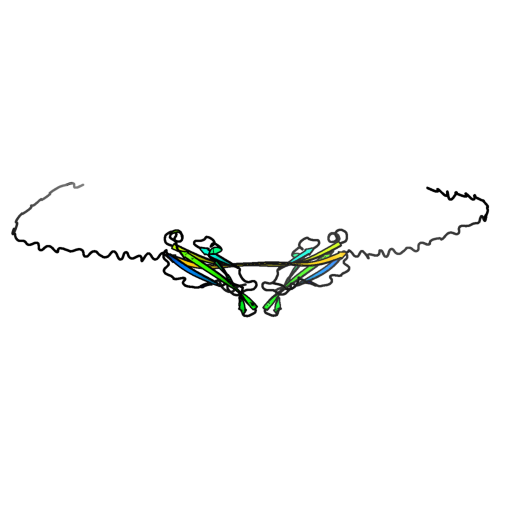89 1.382 1 90.06 94 THR A O 1
ATOM 724 N N . LEU A 1 95 ? -1.452 0.367 3.67 1 91.94 95 LEU A N 1
ATOM 725 C CA . LEU A 1 95 ? -2.07 1.657 3.951 1 91.94 95 LEU A CA 1
ATOM 726 C C . LEU A 1 95 ? -1.256 2.438 4.977 1 91.94 95 LEU A C 1
ATOM 728 O O . LEU A 1 95 ? -0.929 1.915 6.043 1 91.94 95 LEU A O 1
ATOM 732 N N . TYR A 1 96 ? -0.794 3.451 4.574 1 92.75 96 TYR A N 1
ATOM 733 C CA . TYR A 1 96 ? -0.129 4.395 5.469 1 92.75 96 TYR A CA 1
ATOM 734 C C . TYR A 1 96 ? -0.986 5.633 5.691 1 92.75 96 TYR A C 1
ATOM 736 O O . TYR A 1 96 ? -1.506 6.215 4.734 1 92.75 96 TYR A O 1
ATOM 744 N N . LEU A 1 97 ? -1.222 6.004 7.051 1 96.06 97 LEU A N 1
ATOM 745 C CA . LEU A 1 97 ? -1.952 7.207 7.43 1 96.06 97 LEU A CA 1
ATOM 746 C C . LEU A 1 97 ? -1.306 7.879 8.641 1 96.06 97 LEU A C 1
ATOM 748 O O . LEU A 1 97 ? -1.187 7.27 9.703 1 96.06 97 LEU A O 1
ATOM 752 N N . SER A 1 98 ? -0.821 8.992 8.445 1 97.75 98 SER A N 1
ATOM 753 C CA . SER A 1 98 ? -0.242 9.766 9.539 1 97.75 98 SER A CA 1
ATOM 754 C C . SER A 1 98 ? -0.538 11.25 9.383 1 97.75 98 SER A C 1
ATOM 756 O O . SER A 1 98 ? -1.006 11.688 8.328 1 97.75 98 SER A O 1
ATOM 758 N N . SER A 1 99 ? -0.33 12.016 10.523 1 98.19 99 SER A N 1
ATOM 759 C CA . SER A 1 99 ? -0.667 13.43 10.453 1 98.19 99 SER A CA 1
ATOM 760 C C . SER A 1 99 ? 0.221 14.258 11.383 1 98.19 99 SER A C 1
ATOM 762 O O . SER A 1 99 ? 0.883 13.703 12.266 1 98.19 99 SER A O 1
ATOM 764 N N . ASP A 1 100 ? 0.429 15.445 11.07 1 98.12 100 ASP A N 1
ATOM 765 C CA . ASP A 1 100 ? 0.916 16.484 11.969 1 98.12 100 ASP A CA 1
ATOM 766 C C . ASP A 1 100 ? -0.161 17.531 12.219 1 98.12 100 ASP A C 1
ATOM 768 O O . ASP A 1 100 ? -0.958 17.844 11.336 1 98.12 100 ASP A O 1
ATOM 772 N N . GLU A 1 101 ? -0.237 17.984 13.5 1 96.88 101 GLU A N 1
ATOM 773 C CA . GLU A 1 101 ? -1.319 18.891 13.852 1 96.88 101 GLU A CA 1
ATOM 774 C C . GLU A 1 101 ? -0.832 19.984 14.797 1 96.88 101 GLU A C 1
ATOM 776 O O . GLU A 1 101 ? 0.045 19.75 15.633 1 96.88 101 GLU A O 1
ATOM 781 N N . HIS A 1 102 ? -1.409 21.141 14.617 1 95 102 HIS A N 1
ATOM 782 C CA . HIS A 1 102 ? -1.134 22.281 15.484 1 95 102 HIS A CA 1
ATOM 783 C C . HIS A 1 102 ? -2.412 23.031 15.82 1 95 102 HIS A C 1
ATOM 785 O O . HIS A 1 102 ? -3.295 23.188 14.969 1 95 102 HIS A O 1
ATOM 791 N N . SER A 1 103 ? -2.531 23.422 17.016 1 93.06 103 SER A N 1
ATOM 792 C CA . SER A 1 103 ? -3.65 24.234 17.469 1 93.06 103 SER A CA 1
ATOM 793 C C . SER A 1 103 ? -3.164 25.547 18.094 1 93.06 103 SER A C 1
ATOM 795 O O . SER A 1 103 ? -2.17 25.562 18.828 1 93.06 103 SER A O 1
ATOM 797 N N . GLN A 1 104 ? -3.844 26.609 17.719 1 90.62 104 GLN A N 1
ATOM 798 C CA . GLN A 1 104 ? -3.5 27.922 18.266 1 90.62 104 GLN A CA 1
ATOM 799 C C . GLN A 1 104 ? -4.734 28.625 18.812 1 90.62 104 GLN A C 1
ATOM 801 O O . GLN A 1 104 ? -5.812 28.547 18.219 1 90.62 104 GLN A O 1
ATOM 806 N N . GLN A 1 105 ? -4.508 29.328 19.891 1 88.94 105 GLN A N 1
ATOM 807 C CA . GLN A 1 105 ? -5.57 30.172 20.422 1 88.94 105 GLN A CA 1
ATOM 808 C C . GLN A 1 105 ? -5.512 31.578 19.828 1 88.94 105 GLN A C 1
ATOM 810 O O . GLN A 1 105 ? -4.43 32.094 19.531 1 88.94 105 GLN A O 1
ATOM 815 N N . ILE A 1 106 ? -6.621 32.156 19.656 1 82.94 106 ILE A N 1
ATOM 816 C CA . ILE A 1 106 ? -6.688 33.5 19.125 1 82.94 106 ILE A CA 1
ATOM 817 C C . ILE A 1 106 ? -5.965 34.469 20.078 1 82.94 106 ILE A C 1
ATOM 819 O O . ILE A 1 106 ? -6.105 34.375 21.297 1 82.94 106 ILE A O 1
ATOM 823 N N . ASN A 1 107 ? -5.031 35.188 19.5 1 77.06 107 ASN A N 1
ATOM 824 C CA . ASN A 1 107 ? -4.395 36.25 20.281 1 77.06 107 ASN A CA 1
ATOM 825 C C . ASN A 1 107 ? -5.215 37.531 20.25 1 77.06 107 ASN A C 1
ATOM 827 O O . ASN A 1 107 ? -5.367 38.156 19.188 1 77.06 107 ASN A O 1
ATOM 831 N N . ASN A 1 108 ? -6.059 37.688 21.219 1 66.81 108 ASN A N 1
ATOM 832 C CA . ASN A 1 108 ? -6.824 38.906 21.344 1 66.81 108 ASN A CA 1
ATOM 833 C C . ASN A 1 108 ? -5.949 40.062 21.812 1 66.81 108 ASN A C 1
ATOM 835 O O . ASN A 1 108 ? -6.457 41.094 22.312 1 66.81 108 ASN A O 1
ATOM 839 N N . ASN A 1 109 ? -4.68 39.938 21.766 1 56.66 109 ASN A N 1
ATOM 840 C CA . ASN A 1 109 ? -4.023 41.125 22.25 1 56.66 109 ASN A CA 1
ATOM 841 C C . ASN A 1 109 ? -4.527 42.375 21.516 1 56.66 109 ASN A C 1
ATOM 843 O O . ASN A 1 109 ? -3.797 42.969 20.734 1 56.66 109 ASN A O 1
ATOM 847 N N . ASN A 1 110 ? -5.609 42.281 20.781 1 47.81 110 ASN A N 1
ATOM 848 C CA . ASN A 1 110 ? -6.031 43.656 20.703 1 47.81 110 ASN A CA 1
ATOM 849 C C . ASN A 1 110 ? -6.164 44.281 22.094 1 47.81 110 ASN A C 1
ATOM 851 O O . ASN A 1 110 ? -7.164 44.062 22.781 1 47.81 110 ASN A O 1
ATOM 855 N N . ASN A 1 111 ? -5.246 44.188 22.922 1 41.03 111 ASN A N 1
ATOM 856 C CA . ASN A 1 111 ? -5.246 45.219 23.953 1 41.03 111 ASN A CA 1
ATOM 857 C C . ASN A 1 111 ? -5.82 46.531 23.422 1 41.03 111 ASN A C 1
ATOM 859 O O . ASN A 1 111 ? -5.293 47.094 22.469 1 41.03 111 ASN A O 1
ATOM 863 N N . ASN A 1 112 ? -7.133 46.719 23.422 1 39.09 112 ASN A N 1
ATOM 864 C CA . ASN A 1 112 ? -7.691 48.031 23.609 1 39.09 112 ASN A CA 1
ATOM 865 C C . ASN A 1 112 ? -6.746 48.938 24.422 1 39.09 112 ASN A C 1
ATOM 867 O O . ASN A 1 112 ? -6.504 48.688 25.594 1 39.09 112 ASN A O 1
ATOM 871 N N . ASN A 1 113 ? -5.605 49.281 23.922 1 38.41 113 ASN A N 1
ATOM 872 C CA . ASN A 1 113 ? -5.168 50.594 24.406 1 38.41 113 ASN A CA 1
ATOM 873 C C . ASN A 1 113 ? -6.352 51.531 24.641 1 38.41 113 ASN A C 1
ATOM 875 O O . ASN A 1 113 ? -6.816 52.188 23.703 1 38.41 113 ASN A O 1
ATOM 879 N N . ILE A 1 114 ? -7.398 50.969 25.172 1 36.31 114 ILE A N 1
ATOM 880 C CA . ILE A 1 114 ? -8.242 52 25.797 1 36.31 114 ILE A CA 1
ATOM 881 C C . ILE A 1 114 ? -7.375 53.031 26.516 1 36.31 114 ILE A C 1
ATOM 883 O O . ILE A 1 114 ? -6.582 52.656 27.391 1 36.31 114 ILE A O 1
ATOM 887 N N . PRO A 1 115 ? -7.055 54.156 25.875 1 36.03 115 PRO A N 1
ATOM 888 C CA . PRO A 1 115 ? -6.48 55.188 26.734 1 36.03 115 PRO A CA 1
ATOM 889 C C . PRO A 1 115 ? -7.102 55.219 28.125 1 36.03 115 PRO A C 1
ATOM 891 O O . PRO A 1 115 ? -8.32 55.125 28.266 1 36.03 115 PRO A O 1
ATOM 894 N N . GLN A 1 116 ? -6.562 54.344 28.953 1 33.72 116 GLN A N 1
ATOM 895 C CA . GLN A 1 116 ? -6.938 54.656 30.328 1 33.72 116 GLN A CA 1
ATOM 896 C C . GLN A 1 116 ? -7.223 56.125 30.516 1 33.72 116 GLN A C 1
ATOM 898 O O . GLN A 1 116 ? -6.328 56.969 30.359 1 33.72 116 GLN A O 1
ATOM 903 N N . GLY A 1 117 ? -8.328 56.562 29.953 1 33.66 117 GLY A N 1
ATOM 904 C CA . GLY A 1 117 ? -8.672 57.875 30.453 1 33.66 117 GLY A CA 1
ATOM 905 C C . GLY A 1 117 ? -8.281 58.062 31.906 1 33.66 117 GLY A C 1
ATOM 906 O O . GLY A 1 117 ? -8.219 57.125 32.688 1 33.66 117 GLY A O 1
ATOM 907 N N . LYS A 1 118 ? -7.254 58.938 32.125 1 34.12 118 LYS A N 1
ATOM 908 C CA . LYS A 1 118 ? -6.957 59.562 33.406 1 34.12 118 LYS A CA 1
ATOM 909 C C . LYS A 1 118 ? -8.203 59.594 34.312 1 34.12 118 LYS A C 1
ATOM 911 O O . LYS A 1 118 ? -9.148 60.312 34 1 34.12 118 LYS A O 1
ATOM 916 N N . SER A 1 119 ? -8.68 58.438 34.688 1 27.91 119 SER A N 1
ATOM 917 C CA . SER A 1 119 ? -9.648 58.656 35.75 1 27.91 119 SER A CA 1
ATOM 918 C C . SER A 1 119 ? -9.047 59.531 36.844 1 27.91 119 SER A C 1
ATOM 920 O O . SER A 1 119 ? -7.973 59.219 37.375 1 27.91 119 SER A O 1
ATOM 922 N N . TRP A 1 120 ? -9.266 60.75 36.812 1 24.94 120 TRP A N 1
ATOM 923 C CA . TRP A 1 120 ? -9.141 61.719 37.875 1 24.94 120 TRP A CA 1
ATOM 924 C C . TRP A 1 120 ? -9.75 61.188 39.188 1 24.94 120 TRP A C 1
ATOM 926 O O . TRP A 1 120 ? -10.977 61.156 39.344 1 24.94 120 TRP A O 1
ATOM 936 N N . ILE A 1 121 ? -9.344 59.906 39.438 1 23.27 121 ILE A N 1
ATOM 937 C CA . ILE A 1 121 ? -9.961 59.562 40.719 1 23.27 121 ILE A CA 1
ATOM 938 C C . ILE A 1 121 ? -9.711 60.656 41.75 1 23.27 121 ILE A C 1
ATOM 940 O O . ILE A 1 121 ? -8.562 61.031 42 1 23.27 121 ILE A O 1
ATOM 944 N N . THR A 1 122 ? -10.672 61.438 41.812 1 20.66 122 THR A N 1
ATOM 945 C CA . THR A 1 122 ? -10.852 62.375 42.906 1 20.66 122 THR A CA 1
ATOM 946 C C . THR A 1 122 ? -10.875 61.656 44.25 1 20.66 122 THR A C 1
ATOM 948 O O . THR A 1 122 ? -11.828 60.938 44.562 1 20.66 122 THR A O 1
ATOM 951 N N . SER A 1 123 ? -9.812 60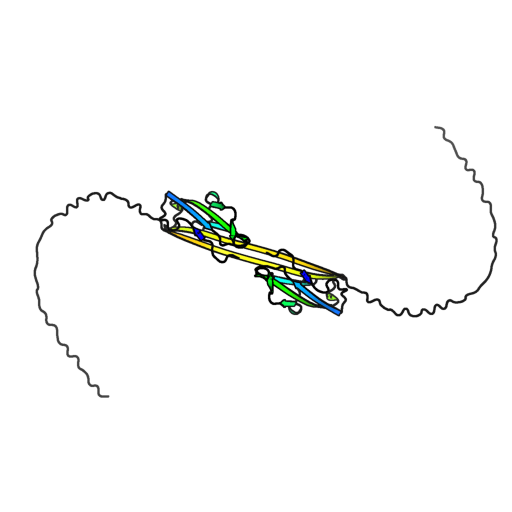.812 44.438 1 25.42 123 SER A N 1
ATOM 952 C CA . SER A 1 123 ? -9.773 60.219 45.781 1 25.42 123 SER A CA 1
ATOM 953 C C . SER A 1 123 ? -10.219 61.219 46.844 1 25.42 123 SER A C 1
ATOM 955 O O . SER A 1 123 ? -9.539 62.188 47.125 1 25.42 123 SER A O 1
ATOM 957 N N . THR A 1 124 ? -11.516 61.219 47 1 21.7 124 THR A N 1
ATOM 958 C CA . THR A 1 124 ? -12.109 62.031 48.062 1 21.7 124 THR A CA 1
ATOM 959 C C . THR A 1 124 ? -11.562 61.594 49.406 1 21.7 124 THR A C 1
ATOM 961 O O . THR A 1 124 ? -11.234 60.438 49.625 1 21.7 124 THR A O 1
ATOM 964 N N . ALA A 1 125 ? -11.742 62.469 50.438 1 21.83 125 ALA A N 1
ATOM 965 C CA . ALA A 1 125 ? -11.227 62.938 51.719 1 21.83 125 ALA A CA 1
ATOM 966 C C . ALA A 1 125 ? -11.703 62.031 52.844 1 21.83 125 ALA A C 1
ATOM 968 O O . ALA A 1 125 ? -11.156 62.094 53.969 1 21.83 125 ALA A O 1
ATOM 969 N N . ASP A 1 126 ? -12.734 61.062 52.656 1 21.19 126 ASP A N 1
ATOM 970 C CA . ASP A 1 126 ? -13.461 61.312 53.906 1 21.19 126 ASP A CA 1
ATOM 971 C C . ASP A 1 126 ? -12.656 60.812 55.125 1 21.19 126 ASP A C 1
ATOM 973 O O . ASP A 1 126 ? -11.805 59.938 55 1 21.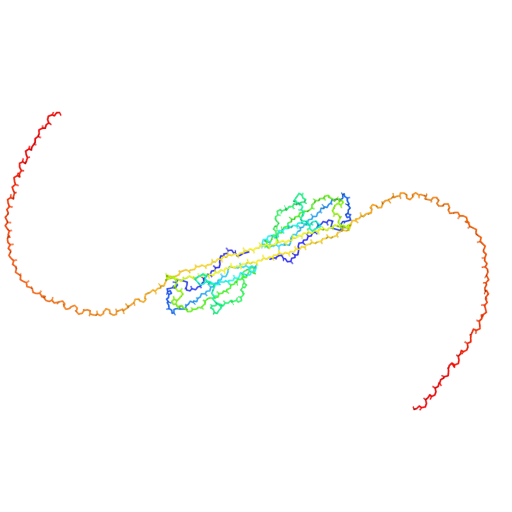19 126 ASP A O 1
ATOM 977 N N . PRO A 1 127 ? -13.461 60.969 56.406 1 20.38 127 PRO A N 1
ATOM 978 C CA . PRO A 1 127 ? -13.102 61.438 57.75 1 20.38 127 PRO A CA 1
ATOM 979 C C . PRO A 1 127 ? -12.602 60.312 58.656 1 20.38 127 PRO A C 1
ATOM 981 O O . PRO A 1 127 ? -11.406 60.219 58.938 1 20.38 127 PRO A O 1
ATOM 984 N N . ALA A 1 128 ? -13.477 60 59.781 1 19.48 128 ALA A N 1
ATOM 985 C CA . ALA A 1 128 ? -13.258 60.25 61.188 1 19.48 128 ALA A CA 1
ATOM 986 C C . ALA A 1 128 ? -12.766 58.969 61.906 1 19.48 128 ALA A C 1
ATOM 988 O O . ALA A 1 128 ? -12.773 57.906 61.312 1 19.48 128 ALA A O 1
ATOM 989 N N . SER A 1 129 ? -13.383 58.75 63.188 1 18.45 129 SER A N 1
ATOM 990 C CA . SER A 1 129 ? -12.875 58.781 64.562 1 18.45 129 SER A CA 1
ATOM 991 C C . SER A 1 129 ? -12.617 57.344 65.062 1 18.45 129 SER A C 1
ATOM 993 O O . SER A 1 129 ? -11.531 57.062 65.562 1 18.45 129 SER A O 1
ATOM 995 N N . SER A 1 130 ? -13.711 56.562 65.5 1 18.44 130 SER A N 1
ATOM 996 C CA . SER A 1 130 ? -13.75 56.469 66.938 1 18.44 130 SER A CA 1
ATOM 997 C C . SER A 1 130 ? -13.008 55.219 67.438 1 18.44 130 SER A C 1
ATOM 999 O O . SER A 1 130 ? -12.414 54.5 66.625 1 18.44 130 SER A O 1
ATOM 1001 N N . ALA A 1 131 ? -13.828 54.188 68.125 1 19.62 131 ALA A N 1
ATOM 1002 C CA . ALA A 1 131 ? -13.875 53.875 69.562 1 19.62 131 ALA A CA 1
ATOM 1003 C C . ALA A 1 131 ? -13.062 52.625 69.875 1 19.62 131 ALA A C 1
ATOM 1005 O O . ALA A 1 131 ? -12.93 51.719 69 1 19.62 131 ALA A O 1
ATOM 1006 N N . SER A 1 132 ? -12.438 52.656 71.062 1 20.19 132 SER A N 1
ATOM 1007 C CA . SER A 1 132 ? -11.414 52.062 71.875 1 20.19 132 SER A CA 1
ATOM 1008 C C . SER A 1 132 ? -11.781 50.656 72.312 1 20.19 132 SER A C 1
ATOM 1010 O O . SER A 1 132 ? -10.914 49.781 72.375 1 20.19 132 SER A O 1
ATOM 1012 N N . SER A 1 133 ? -13.031 50.312 72.75 1 21.83 133 SER A N 1
ATOM 1013 C CA . SER A 1 133 ? -13.016 49.75 74.062 1 21.83 133 SER A CA 1
ATOM 1014 C C . SER A 1 133 ? -12.609 48.281 74.062 1 21.83 133 SER A C 1
ATOM 1016 O O . SER A 1 133 ? -13.156 47.469 73.312 1 21.83 133 SER A O 1
ATOM 1018 N N . PHE A 1 134 ? -11.5 47.969 74.688 1 22.16 134 PHE A N 1
ATOM 1019 C CA . PHE A 1 134 ? -10.719 46.781 75 1 22.16 134 PHE A CA 1
ATOM 1020 C C . PHE A 1 134 ? -11.508 45.875 75.938 1 22.16 134 PHE A C 1
ATOM 1022 O O . PHE A 1 134 ? -10.977 44.844 76.375 1 22.16 134 PHE A O 1
ATOM 1029 N N . TRP A 1 135 ? -12.93 46.062 76.188 1 18.66 135 TRP A N 1
ATOM 1030 C CA . TRP A 1 135 ? -13.062 45.531 77.562 1 18.66 135 TRP A CA 1
ATOM 1031 C C . TRP A 1 135 ? -12.648 44.062 77.625 1 18.66 135 TRP A C 1
ATOM 1033 O O . TRP A 1 135 ? -11.797 43.688 78.375 1 18.66 135 TRP A O 1
ATOM 1043 N N . ASN A 1 136 ? -13.664 43.219 78.062 1 18.61 136 ASN A N 1
ATOM 1044 C CA . ASN A 1 136 ? -13.852 42.594 79.375 1 18.61 136 ASN A CA 1
ATOM 1045 C C . ASN A 1 136 ? -13.312 41.156 79.375 1 18.61 136 ASN A C 1
ATOM 1047 O O . ASN A 1 136 ? -13.086 40.562 78.312 1 18.61 136 ASN A O 1
ATOM 1051 N N . GLY A 1 137 ? -13.883 40.344 80.438 1 19.03 137 GLY A N 1
ATOM 1052 C CA . GLY A 1 137 ? -13.641 39.531 81.625 1 19.03 137 GLY A CA 1
ATOM 1053 C C . GLY A 1 137 ? -13.57 38.031 81.312 1 19.03 137 GLY A C 1
ATOM 1054 O O . GLY A 1 137 ? -12.656 37.344 81.75 1 19.03 137 GLY A O 1
ATOM 1055 N N . GLY A 1 138 ? -14.711 37.312 80.938 1 21.45 138 GLY A N 1
ATOM 1056 C CA . GLY A 1 138 ? -15.188 36.375 81.938 1 21.45 138 GLY A CA 1
ATOM 1057 C C . GLY A 1 138 ? -14.445 35.031 81.875 1 21.45 138 GLY A C 1
ATOM 1058 O O . GLY A 1 138 ? -13.789 34.719 80.875 1 21.45 138 GLY A O 1
ATOM 1059 N N . LYS A 1 139 ? -14.852 34.031 82.938 1 24.48 139 LYS A N 1
ATOM 1060 C CA . LYS A 1 139 ? -14.414 33.031 83.938 1 24.48 139 LYS A CA 1
ATOM 1061 C C . LYS A 1 139 ? -14.43 31.625 83.312 1 24.48 139 LYS A C 1
ATOM 1063 O O . LYS A 1 139 ? -13.906 30.688 83.938 1 24.48 139 LYS A O 1
ATOM 1068 N N . ILE A 1 140 ? -14.961 31.234 82.25 1 25.27 140 ILE A N 1
ATOM 1069 C CA . ILE A 1 140 ? -15.711 30.047 82.625 1 25.27 140 ILE A CA 1
ATOM 1070 C C . ILE A 1 140 ? -14.742 28.938 83 1 25.27 140 ILE A C 1
ATOM 1072 O O . ILE A 1 140 ? -13.609 28.891 82.562 1 25.27 140 ILE A O 1
ATOM 1076 N N . LEU A 1 141 ? -15.508 27.875 83.688 1 25.89 141 LEU A N 1
ATOM 1077 C CA . LEU A 1 141 ? -15.422 26.812 84.688 1 25.89 141 LEU A CA 1
ATOM 1078 C C . LEU A 1 141 ? -14.711 25.594 84.125 1 25.89 141 LEU A C 1
ATOM 1080 O O . LEU A 1 141 ? -14.664 25.406 82.938 1 25.89 141 LEU A O 1
ATOM 1084 N N . SER A 1 142 ? -14.328 24.781 85.125 1 29.38 142 SER A N 1
ATOM 1085 C CA . SER A 1 142 ? -13.352 23.781 85.562 1 29.38 142 SER A CA 1
ATOM 1086 C C . SER A 1 142 ? -13.758 22.391 85.062 1 29.38 142 SER A C 1
ATOM 1088 O O . SER A 1 142 ? -12.984 21.438 85.188 1 29.38 142 SER A O 1
ATOM 1090 N N . PRO A 1 143 ? -14.805 22.047 84.188 1 32.03 143 PRO A N 1
ATOM 1091 C CA . PRO A 1 143 ? -15.258 20.797 84.812 1 32.03 143 PRO A CA 1
ATOM 1092 C C . PRO A 1 143 ? -14.195 19.703 84.75 1 32.03 143 PRO A C 1
ATOM 1094 O O . PRO A 1 143 ? -13.312 19.719 83.938 1 32.03 143 PRO A O 1
ATOM 1097 N N . SER A 1 144 ? -14.164 18.828 85.875 1 32.31 144 SER A N 1
ATOM 1098 C CA . SER A 1 144 ? -13.438 17.766 86.562 1 32.31 144 SER A CA 1
ATOM 1099 C C . SER A 1 144 ? -13.68 16.406 85.875 1 32.31 144 SER A C 1
ATOM 1101 O O . SER A 1 144 ? -14.445 15.586 86.375 1 32.31 144 SER A O 1
ATOM 1103 N N . LEU A 1 145 ? -14.047 16.188 84.688 1 31.61 145 LEU A N 1
ATOM 1104 C CA . LEU A 1 145 ? -14.57 14.828 84.562 1 31.61 145 LEU A CA 1
ATOM 1105 C C . LEU A 1 145 ? -13.555 13.805 85.062 1 31.61 145 LEU A C 1
ATOM 1107 O O . LEU A 1 145 ? -12.383 13.859 84.688 1 31.61 145 LEU A O 1
ATOM 1111 N N . LEU A 1 146 ? -14.055 12.828 85.875 1 28.88 146 LEU A N 1
ATOM 1112 C CA . LEU A 1 146 ? -13.781 11.68 86.75 1 28.88 146 LEU A CA 1
ATOM 1113 C C . LEU A 1 146 ? -13.305 10.492 85.938 1 28.88 146 LEU A C 1
ATOM 1115 O O . LEU A 1 146 ? -13.961 10.086 84.938 1 28.88 146 LEU A O 1
ATOM 1119 N N . LEU A 1 147 ? -12.125 10.109 86.062 1 31.28 147 LEU A N 1
ATOM 1120 C CA . LEU A 1 147 ? -11.312 8.992 85.625 1 31.28 147 LEU A CA 1
ATOM 1121 C C . LEU A 1 147 ? -11.836 7.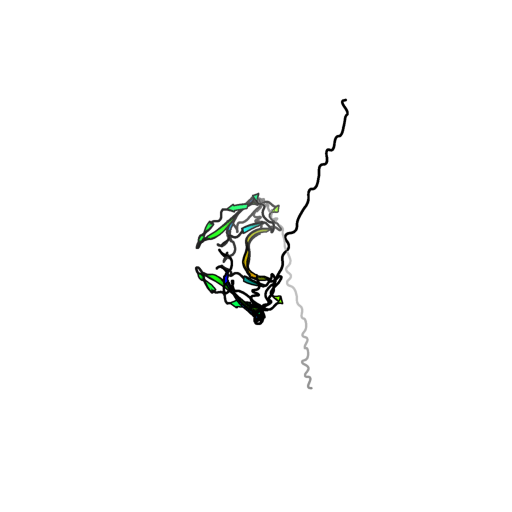672 86.188 1 31.28 147 LEU A C 1
ATOM 1123 O O . LEU A 1 147 ? -11.648 7.363 87.312 1 31.28 147 LEU A O 1
ATOM 1127 N N . LEU A 1 148 ? -13.195 7.422 86 1 28.44 148 LEU A N 1
ATOM 1128 C CA . LEU A 1 148 ? -13.594 6.16 86.625 1 28.44 148 LEU A CA 1
ATOM 1129 C C . LEU A 1 148 ? -12.648 5.035 86.188 1 28.44 148 LEU A C 1
ATOM 1131 O O . LEU A 1 148 ? -12.234 4.949 85.062 1 28.44 148 LEU A O 1
ATOM 1135 N N . LEU A 1 149 ? -12.297 4.25 87.312 1 32.59 149 LEU A N 1
ATOM 1136 C CA . LEU A 1 149 ? -11.508 3.133 87.812 1 32.59 149 LEU A CA 1
ATOM 1137 C C . LEU A 1 149 ? -12.016 1.809 87.25 1 32.59 149 LEU A C 1
ATOM 1139 O O . LEU A 1 149 ? -11.5 0.744 87.625 1 32.59 149 LEU A O 1
ATOM 1143 N N . LEU A 1 150 ? -13.078 1.746 86.375 1 33.03 150 LEU A N 1
ATOM 1144 C CA . LEU A 1 150 ? -13.672 0.432 86.625 1 33.03 150 LEU A CA 1
ATOM 1145 C C . LEU A 1 150 ? -12.641 -0.672 86.438 1 33.03 150 LEU A C 1
ATOM 1147 O O . LEU A 1 150 ? -11.836 -0.627 85.5 1 33.03 150 LEU A O 1
ATOM 1151 N N . HIS A 1 151 ? -12.609 -1.467 87.562 1 36.59 151 HIS A N 1
ATOM 1152 C CA . HIS A 1 151 ? -12.109 -2.715 88.125 1 36.59 151 HIS A CA 1
ATOM 1153 C C . HIS A 1 151 ? -12.414 -3.895 87.25 1 36.59 151 HIS A C 1
ATOM 1155 O O . HIS A 1 151 ? -11.82 -4.965 87.375 1 36.59 151 HIS A O 1
ATOM 1161 N N . ARG A 1 152 ? -13.328 -4.109 86.25 1 30.56 152 ARG A N 1
ATOM 1162 C CA . ARG A 1 152 ? -13.508 -5.555 86.125 1 30.56 152 ARG A CA 1
ATOM 1163 C C . ARG A 1 152 ? -12.234 -6.223 85.625 1 30.56 152 ARG A C 1
ATOM 1165 O O . ARG A 1 152 ? -11.578 -5.699 84.688 1 30.56 152 ARG A O 1
ATOM 1172 N N . LEU B 1 1 ? 7.645 2.191 3.17 1 79.31 1 LEU B N 1
ATOM 1173 C CA . LEU B 1 1 ? 6.773 3.148 3.844 1 79.31 1 LEU B CA 1
ATOM 1174 C C . LEU B 1 1 ? 7.594 4.223 4.551 1 79.31 1 LEU B C 1
ATOM 1176 O O . LEU B 1 1 ? 8.773 4.012 4.855 1 79.31 1 LEU B O 1
ATOM 1180 N N . PRO B 1 2 ? 6.984 5.406 4.836 1 86.56 2 PRO B N 1
ATOM 1181 C CA . PRO B 1 2 ? 7.691 6.473 5.555 1 86.56 2 PRO B CA 1
ATOM 1182 C C . PRO B 1 2 ? 8.094 6.066 6.969 1 86.56 2 PRO B C 1
ATOM 1184 O O . PRO B 1 2 ? 7.395 5.281 7.613 1 86.56 2 PRO B O 1
ATOM 1187 N N . ASP B 1 3 ? 9.18 6.613 7.406 1 84.31 3 ASP B N 1
ATOM 1188 C CA . ASP B 1 3 ? 9.672 6.32 8.742 1 84.31 3 ASP B CA 1
ATOM 1189 C C . ASP B 1 3 ? 9.148 7.328 9.758 1 84.31 3 ASP B C 1
ATOM 1191 O O . ASP B 1 3 ? 9.234 7.105 10.969 1 84.31 3 ASP B O 1
ATOM 1195 N N . GLU B 1 4 ? 8.664 8.391 9.211 1 90.19 4 GLU B N 1
ATOM 1196 C CA . GLU B 1 4 ? 8.195 9.461 10.078 1 90.19 4 GLU B CA 1
ATOM 1197 C C . GLU B 1 4 ? 6.879 10.055 9.578 1 90.19 4 GLU B C 1
ATOM 1199 O O . GLU B 1 4 ? 6.469 9.789 8.445 1 90.19 4 GLU B O 1
ATOM 1204 N N . GLN B 1 5 ? 6.258 10.781 10.461 1 95.75 5 GLN B N 1
ATOM 1205 C CA . GLN B 1 5 ? 5.055 11.523 10.102 1 95.75 5 GLN B CA 1
ATOM 1206 C C . GLN B 1 5 ? 5.398 12.742 9.25 1 95.75 5 GLN B C 1
ATOM 1208 O O . GLN B 1 5 ? 6.551 13.18 9.219 1 95.75 5 GLN B O 1
ATOM 1213 N N . PRO B 1 6 ? 4.391 13.188 8.539 1 98.12 6 PRO B N 1
ATOM 1214 C CA . PRO B 1 6 ? 4.633 14.469 7.875 1 98.12 6 PRO B CA 1
ATOM 1215 C C . PRO B 1 6 ? 4.883 15.609 8.859 1 98.12 6 PRO B C 1
ATOM 1217 O O . PRO B 1 6 ? 4.57 15.484 10.047 1 98.12 6 PRO B O 1
ATOM 1220 N N . LYS B 1 7 ? 5.488 16.609 8.297 1 98.12 7 LYS B N 1
ATOM 1221 C CA . LYS B 1 7 ? 5.816 17.719 9.172 1 98.12 7 LYS B CA 1
ATOM 1222 C C . LYS B 1 7 ? 5.219 19.031 8.641 1 98.12 7 LYS B C 1
ATOM 1224 O O . LYS B 1 7 ? 5.363 19.344 7.461 1 98.12 7 LYS B O 1
ATOM 1229 N N . ILE B 1 8 ? 4.543 19.703 9.555 1 97.88 8 ILE B N 1
ATOM 1230 C CA . ILE B 1 8 ? 4.09 21.047 9.234 1 97.88 8 ILE B CA 1
ATOM 1231 C C . ILE B 1 8 ? 5.191 22.062 9.562 1 97.88 8 ILE B C 1
ATOM 1233 O O . ILE B 1 8 ? 5.719 22.062 10.68 1 97.88 8 ILE B O 1
ATOM 1237 N N . GLU B 1 9 ? 5.5 22.844 8.594 1 96.06 9 GLU B N 1
ATOM 1238 C CA . GLU B 1 9 ? 6.57 23.828 8.734 1 96.06 9 GLU B CA 1
ATOM 1239 C C . GLU B 1 9 ? 6.066 25.234 8.453 1 96.06 9 GLU B C 1
ATOM 1241 O O . GLU B 1 9 ? 5.102 25.422 7.703 1 96.06 9 GLU B O 1
ATOM 1246 N N . GLY B 1 10 ? 6.754 26.219 8.984 1 93.69 10 GLY B N 1
ATOM 1247 C CA . GLY B 1 10 ? 6.375 27.625 8.914 1 93.69 10 GLY B CA 1
ATOM 1248 C C . GLY B 1 10 ? 6.152 28.25 10.281 1 93.69 10 GLY B C 1
ATOM 1249 O O . GLY B 1 10 ? 6.766 27.844 11.266 1 93.69 10 GLY B O 1
ATOM 1250 N N . ASP B 1 11 ? 5.398 29.359 10.258 1 85.12 11 ASP B N 1
ATOM 1251 C CA . ASP B 1 11 ? 5.109 30.016 11.531 1 85.12 11 ASP B CA 1
ATOM 1252 C C . ASP B 1 11 ? 3.949 29.328 12.25 1 85.12 11 ASP B C 1
ATOM 1254 O O . ASP B 1 11 ? 2.846 29.875 12.32 1 85.12 11 ASP B O 1
ATOM 1258 N N . VAL B 1 12 ? 4.23 28.141 12.797 1 78.69 12 VAL B N 1
ATOM 1259 C CA . VAL B 1 12 ? 3.225 27.281 13.406 1 78.69 12 VAL B CA 1
ATOM 1260 C C . VAL B 1 12 ? 2.799 27.859 14.758 1 78.69 12 VAL B C 1
ATOM 1262 O O . VAL B 1 12 ? 1.645 27.703 15.164 1 78.69 12 VAL B O 1
ATOM 1265 N N . LYS B 1 13 ? 3.773 28.406 15.422 1 72 13 LYS B N 1
ATOM 1266 C CA . LYS B 1 13 ? 3.488 28.969 16.734 1 72 13 LYS B CA 1
ATOM 1267 C C . LYS B 1 13 ? 3.021 30.422 16.625 1 72 13 LYS B C 1
ATOM 1269 O O . LYS B 1 13 ? 2.928 31.125 17.625 1 72 13 LYS B O 1
ATOM 1274 N N . GLY B 1 14 ? 2.721 30.703 15.477 1 66.19 14 GLY B N 1
ATOM 1275 C CA . GLY B 1 14 ? 2.42 32.125 15.32 1 66.19 14 GLY B CA 1
ATOM 1276 C C . GLY B 1 14 ? 1.224 32.562 16.125 1 66.19 14 GLY B C 1
ATOM 1277 O O . GLY B 1 14 ? 0.395 31.766 16.531 1 66.19 14 GLY B O 1
ATOM 1278 N N . HIS B 1 15 ? 1.234 33.688 16.875 1 79.38 15 HIS B N 1
ATOM 1279 C CA . HIS B 1 15 ? 0.12 34.375 17.531 1 79.38 15 HIS B CA 1
ATOM 1280 C C . HIS B 1 15 ? -0.885 34.875 16.5 1 79.38 15 HIS B C 1
ATOM 1282 O O . HIS B 1 15 ? -0.882 36.062 16.172 1 79.38 15 HIS B O 1
ATOM 1288 N N . TYR B 1 16 ? -1.765 33.875 16.109 1 87.31 16 TYR B N 1
ATOM 1289 C CA . TYR B 1 16 ? -2.674 34.219 15.023 1 87.31 16 TYR B CA 1
ATOM 1290 C C . TYR B 1 16 ? -3.824 35.094 15.516 1 87.31 16 TYR B C 1
ATOM 1292 O O . TYR B 1 16 ? -4.34 34.875 16.625 1 87.31 16 TYR B O 1
ATOM 1300 N N . SER B 1 17 ? -4.082 36.062 14.75 1 88.56 17 SER B N 1
ATOM 1301 C CA . SER B 1 17 ? -5.254 36.938 14.938 1 88.56 17 SER B CA 1
ATOM 1302 C C . SER B 1 17 ? -6.012 37.125 13.625 1 88.56 17 SER B C 1
ATOM 1304 O O . SER B 1 17 ? -5.465 36.875 12.547 1 88.56 17 SER B O 1
ATOM 1306 N N . VAL B 1 18 ? -7.242 37.5 13.82 1 91.25 18 VAL B N 1
ATOM 1307 C CA . VAL B 1 18 ? -8.039 37.812 12.641 1 91.25 18 VAL B CA 1
ATOM 1308 C C . VAL B 1 18 ? -7.297 38.812 11.75 1 91.25 18 VAL B C 1
ATOM 1310 O O . VAL B 1 18 ? -6.707 39.781 12.25 1 91.25 18 VAL B O 1
ATOM 1313 N N . GLY B 1 19 ? -7.305 38.562 10.516 1 91.88 19 GLY B N 1
ATOM 1314 C CA . GLY B 1 19 ? -6.609 39.406 9.578 1 91.88 19 GLY B CA 1
ATOM 1315 C C . GLY B 1 19 ? -5.227 38.938 9.211 1 91.88 19 GLY B C 1
ATOM 1316 O O . GLY B 1 19 ? -4.66 39.344 8.203 1 91.88 19 GLY B O 1
ATOM 1317 N N . ASN B 1 20 ? -4.68 38.125 10.047 1 93.19 20 ASN B N 1
ATOM 1318 C CA . ASN B 1 20 ? -3.393 37.5 9.727 1 93.19 20 ASN B CA 1
ATOM 1319 C C . ASN B 1 20 ? -3.508 36.531 8.57 1 93.19 20 ASN B C 1
ATOM 1321 O O . ASN B 1 20 ? -4.605 36.062 8.242 1 93.19 20 ASN B O 1
ATOM 1325 N N . THR B 1 21 ? -2.373 36.219 7.984 1 94.5 21 THR B N 1
ATOM 1326 C CA . THR B 1 21 ? -2.307 35.219 6.934 1 94.5 21 THR B CA 1
ATOM 1327 C C . THR B 1 21 ? -1.614 33.969 7.438 1 94.5 21 THR B C 1
ATOM 1329 O O . THR B 1 21 ? -0.533 34.031 8.023 1 94.5 21 THR B O 1
ATOM 1332 N N . VAL B 1 22 ? -2.242 32.938 7.227 1 95.5 22 VAL B N 1
ATOM 1333 C CA . VAL B 1 22 ? -1.609 31.641 7.461 1 95.5 22 VAL B CA 1
ATOM 1334 C C . VAL B 1 22 ? -0.773 31.25 6.242 1 95.5 22 VAL B C 1
ATOM 1336 O O . VAL B 1 22 ? -1.24 31.344 5.105 1 95.5 22 VAL B O 1
ATOM 1339 N N . ASN B 1 23 ? 0.485 30.844 6.457 1 96.69 23 ASN B N 1
ATOM 1340 C CA . ASN B 1 23 ? 1.396 30.359 5.426 1 96.69 23 ASN B CA 1
ATOM 1341 C C . ASN B 1 23 ? 2.266 29.203 5.941 1 96.69 23 ASN B C 1
ATOM 1343 O O . ASN B 1 23 ? 3.285 29.438 6.59 1 96.69 23 ASN B O 1
ATOM 1347 N N . LEU B 1 24 ? 1.799 28.062 5.605 1 97.88 24 LEU B N 1
ATOM 1348 C CA . LEU B 1 24 ? 2.465 26.875 6.133 1 97.88 24 LEU B CA 1
ATOM 1349 C C . LEU B 1 24 ? 2.76 25.875 5.02 1 97.88 24 LEU B C 1
ATOM 1351 O O . LEU B 1 24 ? 2.166 25.953 3.941 1 97.88 24 LEU B O 1
ATOM 1355 N N . ASN B 1 25 ? 3.729 24.984 5.301 1 98.5 25 ASN B N 1
ATOM 1356 C CA . ASN B 1 25 ? 4.078 23.891 4.41 1 98.5 25 ASN B CA 1
ATOM 1357 C C . ASN B 1 25 ? 4.023 22.547 5.133 1 98.5 25 ASN B C 1
ATOM 1359 O O . ASN B 1 25 ? 4.422 22.438 6.293 1 98.5 25 ASN B O 1
ATOM 1363 N N . CYS B 1 26 ? 3.516 21.641 4.453 1 98.69 26 CYS B N 1
ATOM 1364 C CA . CYS B 1 26 ? 3.523 20.25 4.934 1 98.69 26 CYS B CA 1
ATOM 1365 C C . CYS B 1 26 ? 4.449 19.391 4.086 1 98.69 26 CYS B C 1
ATOM 1367 O O . CYS B 1 26 ? 4.359 19.391 2.857 1 98.69 26 CYS B O 1
ATOM 1369 N N . THR B 1 27 ? 5.309 18.672 4.723 1 98.06 27 THR B N 1
ATOM 1370 C CA . THR B 1 27 ? 6.297 17.859 4.043 1 98.06 27 THR B CA 1
ATOM 1371 C C . THR B 1 27 ? 6.184 16.391 4.484 1 98.06 27 THR B C 1
ATOM 1373 O O . THR B 1 27 ? 6.199 16.109 5.68 1 98.06 27 THR B O 1
ATOM 1376 N N . SER B 1 28 ? 6.07 15.57 3.484 1 97.56 28 SER B N 1
ATOM 1377 C CA . SER B 1 28 ? 5.977 14.156 3.82 1 97.56 28 SER B CA 1
ATOM 1378 C C . SER B 1 28 ? 7.348 13.57 4.141 1 97.56 28 SER B C 1
ATOM 1380 O O . SER B 1 28 ? 8.375 14.133 3.75 1 97.56 28 SER B O 1
ATOM 1382 N N . SER B 1 29 ? 7.355 12.531 4.887 1 95.25 29 SER B N 1
ATOM 1383 C CA . SER B 1 29 ? 8.562 11.711 4.969 1 95.25 29 SER B CA 1
ATOM 1384 C C . SER B 1 29 ? 8.836 11 3.652 1 95.25 29 SER B C 1
ATOM 1386 O O . SER B 1 29 ? 7.902 10.695 2.9 1 95.25 29 SER B O 1
ATOM 1388 N N . PRO B 1 30 ? 10.117 10.695 3.314 1 94.62 30 PRO B N 1
ATOM 1389 C CA . PRO B 1 30 ? 10.461 10.047 2.047 1 94.62 30 PRO B CA 1
ATOM 1390 C C . PRO B 1 30 ? 9.844 8.656 1.907 1 94.62 30 PRO B C 1
ATOM 1392 O O . PRO B 1 30 ? 9.805 7.898 2.877 1 94.62 30 PRO B O 1
ATOM 1395 N N . SER B 1 31 ? 9.359 8.367 0.675 1 90.25 31 SER B N 1
ATOM 1396 C CA . SER B 1 31 ? 8.758 7.07 0.408 1 90.25 31 SER B CA 1
ATOM 1397 C C . SER B 1 31 ? 8.562 6.844 -1.088 1 90.25 31 SER B C 1
ATOM 1399 O O . SER B 1 31 ? 8.742 7.766 -1.887 1 90.25 31 SER B O 1
ATOM 1401 N N . VAL B 1 32 ? 8.359 5.555 -1.432 1 83.88 32 VAL B N 1
ATOM 1402 C CA . VAL B 1 32 ? 7.895 5.211 -2.771 1 83.88 32 VAL B CA 1
ATOM 1403 C C . VAL B 1 32 ? 6.664 4.309 -2.678 1 83.88 32 VAL B C 1
ATOM 1405 O O . VAL B 1 32 ? 6.742 3.199 -2.145 1 83.88 32 VAL B O 1
ATOM 1408 N N . PRO B 1 33 ? 5.59 4.758 -3.191 1 88.12 33 PRO B N 1
ATOM 1409 C CA . PRO B 1 33 ? 5.344 6.062 -3.811 1 88.12 33 PRO B CA 1
ATOM 1410 C C . PRO B 1 33 ? 5.332 7.203 -2.795 1 88.12 33 PRO B C 1
ATOM 1412 O O . PRO B 1 33 ? 5.402 6.961 -1.587 1 88.12 33 PRO B O 1
ATOM 1415 N N . ALA B 1 34 ? 5.266 8.367 -3.307 1 93.5 34 ALA B N 1
ATOM 1416 C CA . ALA B 1 34 ? 5.164 9.508 -2.41 1 93.5 34 ALA B CA 1
ATOM 1417 C C . ALA B 1 34 ? 3.799 9.555 -1.729 1 93.5 34 ALA B C 1
ATOM 1419 O O . ALA B 1 34 ? 2.781 9.227 -2.342 1 93.5 34 ALA B O 1
ATOM 1420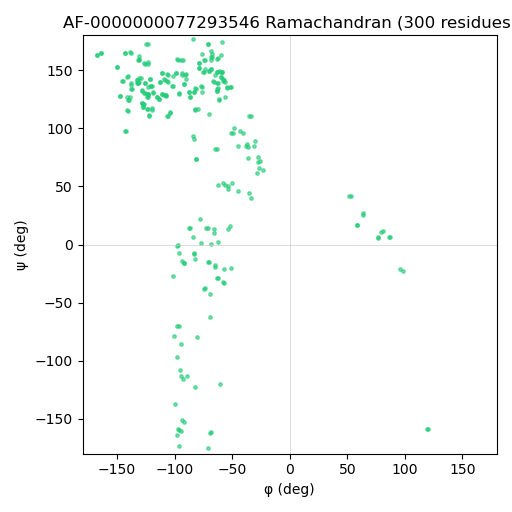 N N . ALA B 1 35 ? 3.809 10.086 -0.535 1 96.94 35 ALA B N 1
ATOM 1421 C CA . ALA B 1 35 ? 2.545 10.211 0.184 1 96.94 35 ALA B CA 1
ATOM 1422 C C . ALA B 1 35 ? 1.706 11.352 -0.383 1 96.94 35 ALA B C 1
ATOM 1424 O O . ALA B 1 35 ? 2.248 12.352 -0.866 1 96.94 35 ALA B O 1
ATOM 1425 N N . GLN B 1 36 ? 0.467 11.133 -0.289 1 97.69 36 GLN B N 1
ATOM 1426 C CA . GLN B 1 36 ? -0.469 12.211 -0.601 1 97.69 36 GLN B CA 1
ATOM 1427 C C . GLN B 1 36 ? -0.747 13.07 0.628 1 97.69 36 GLN B C 1
ATOM 1429 O O . GLN B 1 36 ? -1.085 12.555 1.693 1 97.69 36 GLN B O 1
ATOM 1434 N N . LEU B 1 37 ? -0.646 14.312 0.431 1 98.69 37 LEU B N 1
ATOM 1435 C CA . LEU B 1 37 ? -0.849 15.234 1.544 1 98.69 37 LEU B CA 1
ATOM 1436 C C . LEU B 1 37 ? -2.191 15.945 1.421 1 98.69 37 LEU B C 1
ATOM 1438 O O . LEU B 1 37 ? -2.588 16.344 0.324 1 98.69 37 LEU B O 1
ATOM 1442 N N . VAL B 1 38 ? -2.885 16.109 2.605 1 98.88 38 VAL B N 1
ATOM 1443 C CA . VAL B 1 38 ? -4.145 16.844 2.648 1 98.88 38 VAL B CA 1
ATOM 1444 C C . VAL B 1 38 ? -4.168 17.766 3.871 1 98.88 38 VAL B C 1
ATOM 1446 O O . VAL B 1 38 ? -3.832 17.344 4.98 1 98.88 38 VAL B O 1
ATOM 1449 N N . TRP B 1 39 ? -4.566 18.969 3.664 1 98.88 39 TRP B N 1
ATOM 1450 C CA . TRP B 1 39 ? -4.68 19.938 4.746 1 98.88 39 TRP B CA 1
ATOM 1451 C C . TRP B 1 39 ? -6.094 19.953 5.316 1 98.88 39 TRP B C 1
ATOM 1453 O O . TRP B 1 39 ? -7.07 19.891 4.57 1 98.88 39 TRP B O 1
ATOM 1463 N N . PHE B 1 40 ? -6.109 20.219 6.594 1 98.69 40 PHE B N 1
ATOM 1464 C CA . PHE B 1 40 ? -7.367 20.438 7.297 1 98.69 40 PHE B CA 1
ATOM 1465 C C . PHE B 1 40 ? -7.285 21.703 8.156 1 98.69 40 PHE B C 1
ATOM 1467 O O . PHE B 1 40 ? -6.262 21.953 8.797 1 98.69 40 PHE B O 1
ATOM 1474 N N . VAL B 1 41 ? -8.367 22.438 8.125 1 97.75 41 VAL B N 1
ATOM 1475 C CA . VAL B 1 41 ? -8.586 23.578 9.008 1 97.75 41 VAL B CA 1
ATOM 1476 C C . VAL B 1 41 ? -9.836 23.328 9.859 1 97.75 41 VAL B C 1
ATOM 1478 O O . VAL B 1 41 ? -10.938 23.203 9.328 1 97.75 41 VAL B O 1
ATOM 1481 N N . ASN B 1 42 ? -9.586 23.266 11.117 1 97.06 42 ASN B N 1
ATOM 1482 C CA . ASN B 1 42 ? -10.672 22.953 12.047 1 97.06 42 ASN B CA 1
ATOM 1483 C C . ASN B 1 42 ? -11.422 21.703 11.633 1 97.06 42 ASN B C 1
ATOM 1485 O O . ASN B 1 42 ? -12.648 21.703 11.539 1 97.06 42 ASN B O 1
ATOM 1489 N N . ASP B 1 43 ? -10.727 20.719 11.211 1 97.19 43 ASP B N 1
ATOM 1490 C CA . ASP B 1 43 ? -11.195 19.359 10.93 1 97.19 43 ASP B CA 1
ATOM 1491 C C . ASP B 1 43 ? -11.953 19.297 9.602 1 97.19 43 ASP B C 1
ATOM 1493 O O . ASP B 1 43 ? -12.555 18.281 9.273 1 97.19 43 ASP B O 1
ATOM 1497 N N . GLU B 1 44 ? -11.93 20.344 8.953 1 97.94 44 GLU B N 1
ATOM 1498 C CA . GLU B 1 44 ? -12.461 20.359 7.59 1 97.94 44 GLU B CA 1
ATOM 1499 C C . GLU B 1 44 ? -11.336 20.484 6.562 1 97.94 44 GLU B C 1
ATOM 1501 O O . GLU B 1 44 ? -10.391 21.25 6.758 1 97.94 44 GLU B O 1
ATOM 1506 N N . GLN B 1 45 ? -11.555 19.75 5.473 1 98.69 45 GLN B N 1
ATOM 1507 C CA . GLN B 1 45 ? -10.531 19.844 4.434 1 98.69 45 GLN B CA 1
ATOM 1508 C C . GLN B 1 45 ? -10.438 21.266 3.885 1 98.69 45 GLN B C 1
ATOM 1510 O O . GLN B 1 45 ? -11.453 21.891 3.557 1 98.69 45 GLN B O 1
ATOM 1515 N N . ALA B 1 46 ? -9.227 21.688 3.824 1 98.69 46 ALA B N 1
ATOM 1516 C CA . ALA B 1 46 ? -9.008 23.031 3.299 1 98.69 46 ALA B CA 1
ATOM 1517 C C . ALA B 1 46 ? -9.398 23.109 1.825 1 98.69 46 ALA B C 1
ATOM 1519 O O . ALA B 1 46 ? -9.125 22.188 1.053 1 98.69 46 ALA B O 1
ATOM 1520 N N . PRO B 1 47 ? -10.023 24.219 1.454 1 97.75 47 PRO B N 1
ATOM 1521 C CA . PRO B 1 47 ? -10.297 24.406 0.028 1 97.75 47 PRO B CA 1
ATOM 1522 C C . PRO B 1 47 ? -9.031 24.406 -0.825 1 97.75 47 PRO B C 1
ATOM 1524 O O . PRO B 1 47 ? -7.984 24.891 -0.387 1 97.75 47 PRO B O 1
ATOM 1527 N N . GLU B 1 48 ? -9.188 23.922 -2.035 1 97.69 48 GLU B N 1
ATOM 1528 C CA . GLU B 1 48 ? -8.039 23.797 -2.924 1 97.69 48 GLU B CA 1
ATOM 1529 C C . GLU B 1 48 ? -7.438 25.172 -3.234 1 97.69 48 GLU B C 1
ATOM 1531 O O . GLU B 1 48 ? -6.234 25.281 -3.475 1 97.69 48 GLU B O 1
ATOM 1536 N N . GLU B 1 49 ? -8.328 26.203 -3.207 1 98.19 49 GLU B N 1
ATOM 1537 C CA . GLU B 1 49 ? -7.836 27.547 -3.502 1 98.19 49 GLU B CA 1
ATOM 1538 C C . GLU B 1 49 ? -6.84 28.016 -2.443 1 98.19 49 GLU B C 1
ATOM 1540 O O . GLU B 1 49 ? -6.074 28.953 -2.674 1 98.19 49 GLU B O 1
ATOM 1545 N N . HIS B 1 50 ? -6.863 27.359 -1.31 1 98.5 50 HIS B N 1
ATOM 1546 C CA . HIS B 1 50 ? -5.969 27.75 -0.226 1 98.5 50 HIS B CA 1
ATOM 1547 C C . HIS B 1 50 ? -4.723 26.875 -0.189 1 98.5 50 HIS B C 1
ATOM 1549 O O . HIS B 1 50 ? -3.867 27.047 0.681 1 98.5 50 HIS B O 1
ATOM 1555 N N . THR B 1 51 ? -4.637 25.922 -1.076 1 98.81 51 THR B N 1
ATOM 1556 C CA . THR B 1 51 ? -3.525 24.984 -1.011 1 98.81 51 THR B CA 1
ATOM 1557 C C . THR B 1 51 ? -2.785 24.922 -2.344 1 98.81 51 THR B C 1
ATOM 1559 O O . THR B 1 51 ? -3.322 25.328 -3.377 1 98.81 51 THR B O 1
ATOM 1562 N N . HIS B 1 52 ? -1.517 24.531 -2.268 1 98.69 52 HIS B N 1
ATOM 1563 C CA . HIS B 1 52 ? -0.697 24.297 -3.449 1 98.69 52 HIS B CA 1
ATOM 1564 C C . HIS B 1 52 ? 0.173 23.047 -3.279 1 98.69 52 HIS B C 1
ATOM 1566 O O . HIS B 1 52 ? 0.89 22.922 -2.283 1 98.69 52 HIS B O 1
ATOM 1572 N N . THR B 1 53 ? 0.07 22.156 -4.238 1 98.5 53 THR B N 1
ATOM 1573 C CA . THR B 1 53 ? 0.897 20.953 -4.246 1 98.5 53 THR B CA 1
ATOM 1574 C C . THR B 1 53 ? 2.123 21.156 -5.137 1 98.5 53 THR B C 1
ATOM 1576 O O . THR B 1 53 ? 1.996 21.516 -6.309 1 98.5 53 THR B O 1
ATOM 1579 N N . TYR B 1 54 ? 3.219 20.859 -4.59 1 98.19 54 TYR B N 1
ATOM 1580 C CA . TYR B 1 54 ? 4.465 20.969 -5.34 1 98.19 54 TYR B CA 1
ATOM 1581 C C . TYR B 1 54 ? 4.832 19.656 -5.996 1 98.19 54 TYR B C 1
ATOM 1583 O O . TYR B 1 54 ? 4.355 18.594 -5.582 1 98.19 54 TYR B O 1
ATOM 1591 N N . PRO B 1 55 ? 5.707 19.75 -7.086 1 97.19 55 PRO B N 1
ATOM 1592 C CA . PRO B 1 55 ? 6.23 18.484 -7.629 1 97.19 55 PRO B CA 1
ATOM 1593 C C . PRO B 1 55 ? 7.02 17.688 -6.598 1 97.19 55 PRO B C 1
ATOM 1595 O O . PRO B 1 55 ? 7.68 18.266 -5.73 1 97.19 55 PRO B O 1
ATOM 1598 N N . GLU B 1 56 ? 6.875 16.422 -6.688 1 97 56 GLU B N 1
ATOM 1599 C CA . GLU B 1 56 ? 7.613 15.555 -5.773 1 97 56 GLU B CA 1
ATOM 1600 C C . GLU B 1 56 ? 9.117 15.789 -5.879 1 97 56 GLU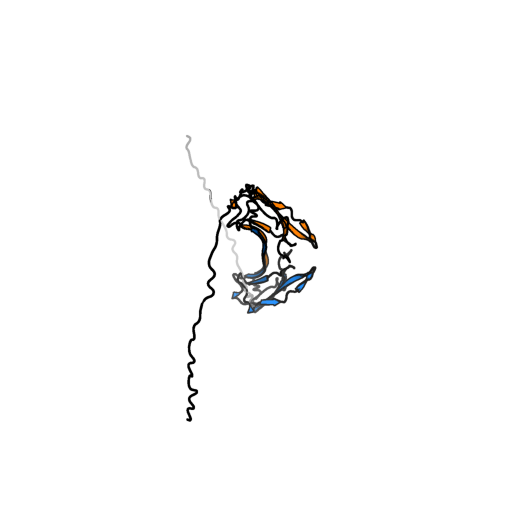 B C 1
ATOM 1602 O O . GLU B 1 56 ? 9.641 15.977 -6.98 1 97 56 GLU B O 1
ATOM 1607 N N . GLU B 1 57 ? 9.703 15.75 -4.801 1 96 57 GLU B N 1
ATOM 1608 C CA . GLU B 1 57 ? 11.156 15.883 -4.754 1 96 57 GLU B CA 1
ATOM 1609 C C . GLU B 1 57 ? 11.836 14.531 -4.578 1 96 57 GLU B C 1
ATOM 1611 O O . GLU B 1 57 ? 11.398 13.711 -3.766 1 96 57 GLU B O 1
ATOM 1616 N N . LYS B 1 58 ? 12.906 14.266 -5.324 1 91.56 58 LYS B N 1
ATOM 1617 C CA . LYS B 1 58 ? 13.672 13.039 -5.152 1 91.56 58 LYS B CA 1
ATOM 1618 C C . LYS B 1 58 ? 14.656 13.164 -3.994 1 91.56 58 LYS B C 1
ATOM 1620 O O . LYS B 1 58 ? 15.453 14.109 -3.949 1 91.56 58 LYS B O 1
ATOM 1625 N N . GLY B 1 59 ? 14.398 12.375 -3.098 1 80.69 59 GLY B N 1
ATOM 1626 C CA . GLY B 1 59 ? 15.312 12.359 -1.968 1 80.69 59 GLY B CA 1
ATOM 1627 C C . GLY B 1 59 ? 16.375 11.281 -2.078 1 80.69 59 GLY B C 1
ATOM 1628 O O . GLY B 1 59 ? 16.812 10.938 -3.182 1 80.69 59 GLY B O 1
ATOM 1629 N N . ALA B 1 60 ? 16.922 10.969 -0.971 1 78.19 60 ALA B N 1
ATOM 1630 C CA . ALA B 1 60 ? 17.938 9.938 -0.863 1 78.19 60 ALA B CA 1
ATOM 1631 C C . ALA B 1 60 ? 17.391 8.578 -1.3 1 78.19 60 ALA B C 1
ATOM 1633 O O . ALA B 1 60 ? 16.234 8.266 -1.062 1 78.19 60 ALA B O 1
ATOM 1634 N N . LYS B 1 61 ? 18.266 7.754 -1.838 1 81.06 61 LYS B N 1
ATOM 1635 C CA . LYS B 1 61 ? 17.984 6.352 -2.141 1 81.06 61 LYS B CA 1
ATOM 1636 C C . LYS B 1 61 ? 16.812 6.219 -3.096 1 81.06 61 LYS B C 1
ATOM 1638 O O . LYS B 1 61 ? 16.062 5.238 -3.037 1 81.06 61 LYS B O 1
ATOM 1643 N N . GLY B 1 62 ? 16.484 7.352 -3.756 1 86.88 62 GLY B N 1
ATOM 1644 C CA . GLY B 1 62 ? 15.43 7.289 -4.758 1 86.88 62 GLY B CA 1
ATOM 1645 C C . GLY B 1 62 ? 14.039 7.477 -4.176 1 86.88 62 GLY B C 1
ATOM 1646 O O . GLY B 1 62 ? 13.039 7.324 -4.883 1 86.88 62 GLY B O 1
ATOM 1647 N N . LEU B 1 63 ? 13.953 7.785 -2.926 1 90.25 63 LEU B N 1
ATOM 1648 C CA . LEU B 1 63 ? 12.672 8.008 -2.279 1 90.25 63 LEU B CA 1
ATOM 1649 C C . LEU B 1 63 ? 12.133 9.398 -2.602 1 90.25 63 LEU B C 1
ATOM 1651 O O . LEU B 1 63 ? 12.898 10.312 -2.902 1 90.25 63 LEU B O 1
ATOM 1655 N N . LEU B 1 64 ? 10.875 9.438 -2.566 1 94.25 64 LEU B N 1
ATOM 1656 C CA . LEU B 1 64 ? 10.203 10.672 -2.98 1 94.25 64 LEU B CA 1
ATOM 1657 C C . LEU B 1 64 ? 9.641 11.406 -1.775 1 94.25 64 LEU B C 1
ATOM 1659 O O . LEU B 1 64 ? 9.219 10.781 -0.798 1 94.25 64 LEU B O 1
ATOM 1663 N N . VAL B 1 65 ? 9.664 12.727 -1.889 1 96.5 65 VAL B N 1
ATOM 1664 C CA . VAL B 1 65 ? 9.133 13.594 -0.84 1 96.5 65 VAL B CA 1
ATOM 1665 C C . VAL B 1 65 ? 8.055 14.508 -1.42 1 96.5 65 VAL B C 1
ATOM 1667 O O . VAL B 1 65 ? 8.266 15.148 -2.453 1 96.5 65 VAL B O 1
ATOM 1670 N N . SER B 1 66 ? 6.91 14.508 -0.737 1 98.06 66 SER B N 1
ATOM 1671 C CA . SER B 1 66 ? 5.824 15.391 -1.147 1 98.06 66 SER B CA 1
ATOM 1672 C C . SER B 1 66 ? 5.793 16.656 -0.299 1 98.06 66 SER B C 1
ATOM 1674 O O . SER B 1 66 ? 6.133 16.625 0.885 1 98.06 66 SER B O 1
ATOM 1676 N N . HIS B 1 67 ? 5.359 17.703 -0.994 1 98.56 67 HIS B N 1
ATOM 1677 C CA . HIS B 1 67 ? 5.16 18.984 -0.342 1 98.56 67 HIS B CA 1
ATOM 1678 C C . HIS B 1 67 ? 3.811 19.594 -0.716 1 98.56 67 HIS B C 1
ATOM 1680 O O . HIS B 1 67 ? 3.4 19.531 -1.878 1 98.56 67 HIS B O 1
ATOM 1686 N N . LYS B 1 68 ? 3.176 20.219 0.269 1 98.88 68 LYS B N 1
ATOM 1687 C CA . LYS B 1 68 ? 1.929 20.938 0.022 1 98.88 68 LYS B CA 1
ATOM 1688 C C . LYS B 1 68 ? 1.801 22.156 0.941 1 98.88 68 LYS B C 1
ATOM 1690 O O . LYS B 1 68 ? 2.002 22.047 2.152 1 98.88 68 LYS B O 1
ATOM 1695 N N . SER B 1 69 ? 1.544 23.266 0.366 1 98.75 69 SER B N 1
ATOM 1696 C CA . SER B 1 69 ? 1.432 24.469 1.184 1 98.75 69 SER B CA 1
ATOM 1697 C C . SER B 1 69 ? -0.027 24.797 1.493 1 98.75 69 SER B C 1
ATOM 1699 O O . SER B 1 69 ? -0.933 24.328 0.804 1 98.75 69 SER B O 1
ATOM 1701 N N . LEU B 1 70 ? -0.216 25.547 2.502 1 98.62 70 LEU B N 1
ATOM 1702 C CA . LEU B 1 70 ? -1.484 26.125 2.928 1 98.62 70 LEU B CA 1
ATOM 1703 C C . LEU B 1 70 ? -1.35 27.625 3.143 1 98.62 70 LEU B C 1
ATOM 1705 O O . LEU B 1 70 ? -0.519 28.078 3.938 1 98.62 70 LEU B O 1
ATOM 1709 N N . THR B 1 71 ? -2.162 28.406 2.416 1 98.12 71 THR B N 1
ATOM 1710 C CA . THR B 1 71 ? -2.131 29.844 2.551 1 98.12 71 THR B CA 1
ATOM 1711 C C . THR B 1 71 ? -3.543 30.422 2.498 1 98.12 71 THR B C 1
ATOM 1713 O O . THR B 1 71 ? -4.273 30.203 1.531 1 98.12 71 THR B O 1
ATOM 1716 N N . PHE B 1 72 ? -3.918 31.188 3.545 1 97.5 72 PHE B N 1
ATOM 1717 C CA . PHE B 1 72 ? -5.207 31.875 3.545 1 97.5 72 PHE B CA 1
ATOM 1718 C C . PHE B 1 72 ? -5.242 32.969 4.613 1 97.5 72 PHE B C 1
ATOM 1720 O O . PHE B 1 72 ? -4.426 32.969 5.535 1 97.5 72 PHE B O 1
ATOM 1727 N N . ASN B 1 73 ? -6.168 33.781 4.473 1 96.44 73 ASN B N 1
ATOM 1728 C CA . ASN B 1 73 ? -6.363 34.844 5.449 1 96.44 73 ASN B CA 1
ATOM 1729 C C . ASN B 1 73 ? -7.32 34.438 6.559 1 96.44 73 ASN B C 1
ATOM 1731 O O . ASN B 1 73 ? -8.375 33.844 6.289 1 96.44 73 ASN B O 1
ATOM 1735 N N . LEU B 1 74 ? -6.891 34.844 7.707 1 95.12 74 LEU B N 1
ATOM 1736 C CA . LEU B 1 74 ? -7.695 34.469 8.859 1 95.12 74 LEU B CA 1
ATOM 1737 C C . LEU B 1 74 ? -8.883 35.406 9.039 1 95.12 74 LEU B C 1
ATOM 1739 O O . LEU B 1 74 ? -8.727 36.625 8.961 1 95.12 74 LEU B O 1
ATOM 1743 N N . SER B 1 75 ? -10.039 34.844 9.273 1 94.81 75 SER B N 1
ATOM 1744 C CA . SER B 1 75 ? -11.25 35.594 9.648 1 94.81 75 SER B CA 1
ATOM 1745 C C . SER B 1 75 ? -11.828 35.062 10.961 1 94.81 75 SER B C 1
ATOM 1747 O O . SER B 1 75 ? -11.305 34.094 11.523 1 94.81 75 SER B O 1
ATOM 1749 N N . GLU B 1 76 ? -12.812 35.75 11.453 1 93.5 76 GLU B N 1
ATOM 1750 C CA . GLU B 1 76 ? -13.422 35.375 12.727 1 93.5 76 GLU B CA 1
ATOM 1751 C C . GLU B 1 76 ? -13.945 33.938 12.688 1 93.5 76 GLU B C 1
ATOM 1753 O O . GLU B 1 76 ? -13.891 33.219 13.688 1 93.5 76 GLU B O 1
ATOM 1758 N N . ASN B 1 77 ? -14.383 33.562 11.516 1 94.75 77 ASN B N 1
ATOM 1759 C CA . ASN B 1 77 ? -15.008 32.25 11.375 1 94.75 77 ASN B CA 1
ATOM 1760 C C . ASN B 1 77 ? -13.984 31.141 11.5 1 94.75 77 ASN B C 1
ATOM 1762 O O . ASN B 1 77 ? -14.352 29.969 11.664 1 94.75 77 ASN B O 1
ATOM 1766 N N . HIS B 1 78 ? -12.75 31.422 11.406 1 95.81 78 HIS B N 1
ATOM 1767 C CA . HIS B 1 78 ? -11.703 30.406 11.492 1 95.81 78 HIS B CA 1
ATOM 1768 C C . HIS B 1 78 ? -11.352 30.094 12.938 1 95.81 78 HIS B C 1
ATOM 1770 O O . HIS B 1 78 ? -10.609 29.141 13.211 1 95.81 78 HIS B O 1
ATOM 1776 N N . PHE B 1 79 ? -11.875 30.828 13.797 1 94.19 79 PHE B N 1
ATOM 1777 C CA . PHE B 1 79 ? -11.672 30.562 15.219 1 94.19 79 PHE B CA 1
ATOM 1778 C C . PHE B 1 79 ? -12.93 29.984 15.844 1 94.19 79 PHE B C 1
ATOM 1780 O O . PHE B 1 79 ? -13.945 30.672 15.969 1 94.19 79 PHE B O 1
ATOM 1787 N N . ILE B 1 80 ? -12.859 28.75 16.188 1 94.12 80 ILE B N 1
ATOM 1788 C CA . ILE B 1 80 ? -13.961 28.062 16.844 1 94.12 80 ILE B CA 1
ATOM 1789 C C . ILE B 1 80 ? -13.656 27.906 18.328 1 94.12 80 ILE B C 1
ATOM 1791 O O . ILE B 1 80 ? -12.711 27.203 18.703 1 94.12 80 ILE B O 1
ATOM 1795 N N . GLY B 1 81 ? -14.445 28.594 19.109 1 92.25 81 GLY B N 1
ATOM 1796 C CA . GLY B 1 81 ? -14.125 28.625 20.516 1 92.25 81 GLY B CA 1
ATOM 1797 C C . GLY B 1 81 ? -12.797 29.297 20.812 1 92.25 81 GLY B C 1
ATOM 1798 O O . GLY B 1 81 ? -12.07 28.875 21.719 1 92.25 81 GLY B O 1
ATOM 1799 N N . GLY B 1 82 ? -12.477 30.156 19.938 1 90.62 82 GLY B N 1
ATOM 1800 C CA . GLY B 1 82 ? -11.234 30.906 20.078 1 90.62 82 GLY B CA 1
ATOM 1801 C C . GLY B 1 82 ? -10.008 30.125 19.656 1 90.62 82 GLY B C 1
ATOM 1802 O O . GLY B 1 82 ? -8.883 30.547 19.891 1 90.62 82 GLY B O 1
ATOM 1803 N N . GLU B 1 83 ? -10.297 29.016 19.031 1 93.94 83 GLU B N 1
ATOM 1804 C CA . GLU B 1 83 ? -9.18 28.141 18.672 1 93.94 83 GLU B CA 1
ATOM 1805 C C . GLU B 1 83 ? -9.125 27.906 17.156 1 93.94 83 GLU B C 1
ATOM 1807 O O . GLU B 1 83 ? -10.164 27.812 16.5 1 93.94 83 GLU B O 1
ATOM 1812 N N . LEU B 1 84 ? -7.926 27.859 16.688 1 95.31 84 LEU B N 1
ATOM 1813 C CA . LEU B 1 84 ? -7.629 27.484 15.305 1 95.31 84 LEU B CA 1
ATOM 1814 C C . LEU B 1 84 ? -6.867 26.156 15.266 1 95.31 84 LEU B C 1
ATOM 1816 O O . LEU B 1 84 ? -5.82 26.016 15.898 1 95.31 84 LEU B O 1
ATOM 1820 N N . LYS B 1 85 ? -7.398 25.25 14.531 1 96.5 85 LYS B N 1
ATOM 1821 C CA . LYS B 1 85 ? -6.738 23.953 14.406 1 96.5 85 LYS B CA 1
ATOM 1822 C C . LYS B 1 85 ? -6.277 23.703 12.969 1 96.5 85 LYS B C 1
ATOM 1824 O O . LYS B 1 85 ? -7.07 23.797 12.031 1 96.5 85 LYS B O 1
ATOM 1829 N N . LEU B 1 86 ? -5.016 23.391 12.852 1 97.5 86 LEU B N 1
ATOM 1830 C CA . LEU B 1 86 ? -4.418 23.078 11.562 1 97.5 86 LEU B CA 1
ATOM 1831 C C . LEU B 1 86 ? -3.844 21.656 11.555 1 97.5 86 LEU B C 1
ATOM 1833 O O . LEU B 1 86 ? -3.18 21.25 12.508 1 97.5 86 LEU B O 1
ATOM 1837 N N . LYS B 1 87 ? -4.129 20.969 10.445 1 98.38 87 LYS B N 1
ATOM 1838 C CA . LYS B 1 87 ? -3.703 19.562 10.344 1 98.38 87 LYS B CA 1
ATOM 1839 C C . LYS B 1 87 ? -3.311 19.219 8.914 1 98.38 87 LYS B C 1
ATOM 1841 O O . LYS B 1 87 ? -3.959 19.641 7.961 1 98.38 87 LYS B O 1
ATOM 1846 N N . CYS B 1 88 ? -2.293 18.469 8.852 1 98.81 88 CYS B N 1
ATOM 1847 C CA . CYS B 1 88 ? -1.895 17.891 7.57 1 98.81 88 CYS B CA 1
ATOM 1848 C C . CYS B 1 88 ? -1.77 16.375 7.676 1 98.81 88 CYS B C 1
ATOM 1850 O O . CYS B 1 88 ? -1.102 15.859 8.578 1 98.81 88 CYS B O 1
ATOM 1852 N N . THR B 1 89 ? -2.377 15.68 6.766 1 98.75 89 THR B N 1
ATOM 1853 C CA . THR B 1 89 ? -2.318 14.219 6.762 1 98.75 89 THR B CA 1
ATOM 1854 C C . THR B 1 89 ? -1.503 13.711 5.574 1 98.75 89 THR B C 1
ATOM 1856 O O . THR B 1 89 ? -1.44 14.367 4.531 1 98.75 89 THR B O 1
ATOM 1859 N N . ALA B 1 90 ? -0.875 12.609 5.863 1 98.62 90 ALA B N 1
ATOM 1860 C CA . ALA B 1 90 ? -0.168 11.867 4.82 1 98.62 90 ALA B CA 1
ATOM 1861 C C . ALA B 1 90 ? -0.751 10.469 4.648 1 98.62 90 ALA B C 1
ATOM 1863 O O . ALA B 1 90 ? -0.945 9.742 5.629 1 98.62 90 ALA B O 1
ATOM 1864 N N . THR B 1 91 ? -1.026 10.148 3.305 1 97.56 91 THR B N 1
ATOM 1865 C CA . THR B 1 91 ? -1.588 8.836 3.037 1 97.56 91 THR B CA 1
ATOM 1866 C C . THR B 1 91 ? -0.842 8.148 1.894 1 97.56 91 THR B C 1
ATOM 1868 O O . THR B 1 91 ? -0.453 8.805 0.922 1 97.56 91 THR B O 1
ATOM 1871 N N . ILE B 1 92 ? -0.609 6.941 2.039 1 94.5 92 ILE B N 1
ATOM 1872 C CA . ILE B 1 92 ? -0.166 6.066 0.958 1 94.5 92 ILE B CA 1
ATOM 1873 C C . ILE B 1 92 ? -1.089 4.852 0.864 1 94.5 92 ILE B C 1
ATOM 1875 O O . ILE B 1 92 ? -1.315 4.16 1.858 1 94.5 92 ILE B O 1
ATOM 1879 N N . GLU B 1 93 ? -1.674 4.711 -0.248 1 92.81 93 GLU B N 1
ATOM 1880 C CA . GLU B 1 93 ? -2.48 3.523 -0.515 1 92.81 93 GLU B CA 1
ATOM 1881 C C . GLU B 1 93 ? -1.974 2.775 -1.744 1 92.81 93 GLU B C 1
ATOM 1883 O O . GLU B 1 93 ? -2.066 3.277 -2.865 1 92.81 93 GLU B O 1
ATOM 1888 N N . THR B 1 94 ? -1.466 1.679 -1.543 1 90 94 THR B N 1
ATOM 1889 C CA . THR B 1 94 ? -0.982 0.89 -2.672 1 90 94 THR B CA 1
ATOM 1890 C C . THR B 1 94 ? -1.557 -0.523 -2.631 1 90 94 THR B C 1
ATOM 1892 O O . THR B 1 94 ? -1.658 -1.126 -1.56 1 90 94 THR B O 1
ATOM 1895 N N . LEU B 1 95 ? -2.047 -0.933 -3.811 1 92 95 LEU B N 1
ATOM 1896 C CA . LEU B 1 95 ? -2.52 -2.301 -3.996 1 92 95 LEU B CA 1
ATOM 1897 C C . LEU B 1 95 ? -1.801 -2.971 -5.164 1 92 95 LEU B C 1
ATOM 1899 O O . LEU B 1 95 ? -1.76 -2.426 -6.266 1 92 95 LEU B O 1
ATOM 1903 N N . TYR B 1 96 ? -1.143 -3.904 -4.863 1 92.81 96 TYR B N 1
ATOM 1904 C CA . TYR B 1 96 ? -0.526 -4.75 -5.875 1 92.81 96 TYR B CA 1
ATOM 1905 C C . TYR B 1 96 ? -1.221 -6.105 -5.953 1 92.81 96 TYR B C 1
ATOM 1907 O O . TYR B 1 96 ? -1.465 -6.742 -4.926 1 92.81 96 TYR B O 1
ATOM 1915 N N . LEU B 1 97 ? -1.633 -6.531 -7.254 1 96.06 97 LEU B N 1
ATOM 1916 C CA . LEU B 1 97 ? -2.229 -7.84 -7.504 1 96.06 97 LEU B CA 1
ATOM 1917 C C . LEU B 1 97 ? -1.725 -8.422 -8.82 1 96.06 97 LEU B C 1
ATOM 1919 O O . LEU B 1 97 ? -1.9 -7.812 -9.883 1 96.06 97 LEU B O 1
ATOM 1923 N N . SER B 1 98 ? -1.059 -9.445 -8.742 1 97.81 98 SER B N 1
ATOM 1924 C CA . SER B 1 98 ? -0.587 -10.141 -9.938 1 97.81 98 SER B CA 1
ATOM 1925 C C . SER B 1 98 ? -0.624 -11.648 -9.75 1 97.81 98 SER B C 1
ATOM 1927 O O . SER B 1 98 ? -0.822 -12.141 -8.633 1 97.81 98 SER B O 1
ATOM 1929 N N . SER B 1 99 ? -0.514 -12.383 -10.914 1 98.25 99 SER B N 1
ATOM 1930 C CA . SER B 1 99 ? -0.615 -13.836 -10.812 1 98.25 99 SER B CA 1
ATOM 1931 C C . SER B 1 99 ? 0.197 -14.523 -11.898 1 98.25 99 SER B C 1
ATOM 1933 O O . SER B 1 99 ? 0.589 -13.898 -12.883 1 98.25 99 SER B O 1
ATOM 1935 N N . ASP B 1 100 ? 0.624 -15.664 -11.664 1 98.25 100 ASP B N 1
ATOM 1936 C CA . ASP B 1 100 ? 1.084 -16.641 -12.648 1 98.25 100 ASP B CA 1
ATOM 1937 C C . ASP B 1 100 ? 0.144 -17.844 -12.719 1 98.25 100 ASP B C 1
ATOM 1939 O O . ASP B 1 100 ? -0.423 -18.25 -11.703 1 98.25 100 ASP B O 1
ATOM 1943 N N . GLU B 1 101 ? -0.084 -18.312 -13.977 1 96.94 101 GLU B N 1
ATOM 1944 C CA . GLU B 1 101 ? -1.066 -19.375 -14.141 1 96.94 101 GLU B CA 1
ATOM 1945 C C . GLU B 1 101 ? -0.608 -20.391 -15.18 1 96.94 101 GLU B C 1
ATOM 1947 O O . GLU B 1 101 ? 0.042 -20.031 -16.156 1 96.94 101 GLU B O 1
ATOM 1952 N N . HIS B 1 102 ? -0.956 -21.625 -14.898 1 95.12 102 HIS B N 1
ATOM 1953 C CA . HIS B 1 102 ? -0.676 -22.719 -15.82 1 95.12 102 HIS B CA 1
ATOM 1954 C C . HIS B 1 102 ? -1.86 -23.672 -15.914 1 95.12 102 HIS B C 1
ATOM 1956 O O . HIS B 1 102 ? -2.51 -23.969 -14.906 1 95.12 102 HIS B O 1
ATOM 1962 N N . SER B 1 103 ? -2.158 -24.078 -17.078 1 93.12 103 SER B N 1
ATOM 1963 C CA . SER B 1 103 ? -3.205 -25.062 -17.328 1 93.12 103 SER B CA 1
ATOM 1964 C C . SER B 1 103 ? -2.65 -26.281 -18.047 1 93.12 103 SER B C 1
ATOM 1966 O O . SER B 1 103 ? -1.813 -26.156 -18.953 1 93.12 103 SER B O 1
ATOM 1968 N N . GLN B 1 104 ? -3.084 -27.422 -17.578 1 90.62 104 GLN B N 1
ATOM 1969 C CA . GLN B 1 104 ? -2.654 -28.672 -18.203 1 90.62 104 GLN B CA 1
ATOM 1970 C C . GLN B 1 104 ? -3.85 -29.578 -18.5 1 90.62 104 GLN B C 1
ATOM 1972 O O . GLN B 1 104 ? -4.801 -29.641 -17.719 1 90.62 104 GLN B O 1
ATOM 1977 N N . GLN B 1 105 ? -3.723 -30.25 -19.625 1 88.81 105 GLN B N 1
ATOM 1978 C CA . GLN B 1 105 ? -4.73 -31.25 -19.969 1 88.81 105 GLN B CA 1
ATOM 1979 C C . GLN B 1 105 ? -4.344 -32.625 -19.438 1 88.81 105 GLN B C 1
ATOM 1981 O O . GLN B 1 105 ? -3.16 -32.969 -19.359 1 88.81 105 GLN B O 1
ATOM 1986 N N . ILE B 1 106 ? -5.293 -33.375 -19.062 1 82.44 106 ILE B N 1
ATOM 1987 C CA . ILE B 1 106 ? -5.047 -34.719 -18.562 1 82.44 106 ILE B CA 1
ATOM 1988 C C . ILE B 1 106 ? -4.379 -35.562 -19.656 1 82.44 106 ILE B C 1
ATOM 1990 O O . ILE B 1 106 ? -4.75 -35.469 -20.828 1 82.44 106 ILE B O 1
ATOM 1994 N N . ASN B 1 107 ? -3.256 -36.094 -19.281 1 76.25 107 ASN B N 1
ATOM 1995 C CA . ASN B 1 107 ? -2.623 -37.062 -20.188 1 76.25 107 ASN B CA 1
ATOM 1996 C C . ASN B 1 107 ? -3.215 -38.469 -20.031 1 76.25 107 ASN B C 1
ATOM 1998 O O . ASN B 1 107 ? -3.07 -39.094 -18.984 1 76.25 107 ASN B O 1
ATOM 2002 N N . ASN B 1 108 ? -4.227 -38.75 -20.812 1 66.19 108 ASN B N 1
ATOM 2003 C CA . ASN B 1 108 ? -4.801 -40.094 -20.812 1 66.19 108 ASN B CA 1
ATOM 2004 C C . ASN B 1 108 ? -3.865 -41.094 -21.469 1 66.19 108 ASN B C 1
ATOM 2006 O O . ASN B 1 108 ? -4.297 -42.188 -21.875 1 66.19 108 ASN B O 1
ATOM 2010 N N . ASN B 1 109 ? -2.66 -40.75 -21.672 1 56.16 109 ASN B N 1
ATOM 2011 C CA . ASN B 1 109 ? -1.939 -41.875 -22.281 1 56.16 109 ASN B CA 1
ATOM 2012 C C . ASN B 1 109 ? -2.102 -43.156 -21.484 1 56.16 109 ASN B C 1
ATOM 2014 O O . ASN B 1 109 ? -1.203 -43.531 -20.734 1 56.16 109 ASN B O 1
ATOM 2018 N N . ASN B 1 110 ? -3.061 -43.219 -20.594 1 47.62 110 ASN B N 1
ATOM 2019 C CA . ASN B 1 110 ? -3.236 -44.656 -20.453 1 47.62 110 ASN B CA 1
ATOM 2020 C C . ASN B 1 110 ? -3.471 -45.344 -21.797 1 47.62 110 ASN B C 1
ATOM 2022 O O . ASN B 1 110 ? -4.582 -45.281 -22.328 1 47.62 110 ASN B O 1
ATOM 2026 N N . ASN B 1 111 ? -2.725 -45.094 -22.781 1 41.41 111 ASN B N 1
ATOM 2027 C CA . ASN B 1 111 ? -2.715 -46.125 -23.797 1 41.41 111 ASN B CA 1
ATOM 2028 C C . ASN B 1 111 ? -2.967 -47.5 -23.188 1 41.41 111 ASN B C 1
ATOM 2030 O O . ASN B 1 111 ? -2.232 -47.938 -22.297 1 41.41 111 ASN B O 1
ATOM 2034 N N . ASN B 1 112 ? -4.262 -47.938 -23.078 1 39.28 112 ASN B N 1
ATOM 2035 C CA . ASN B 1 112 ? -4.637 -49.344 -23.156 1 39.28 112 ASN B CA 1
ATOM 2036 C C . ASN B 1 112 ? -3.65 -50.125 -24.016 1 39.28 112 ASN B C 1
ATOM 2038 O O . ASN B 1 112 ? -3.594 -49.938 -25.234 1 39.28 112 ASN B O 1
ATOM 2042 N N . ASN B 1 113 ? -2.412 -50.219 -23.703 1 38.09 113 ASN B N 1
ATOM 2043 C CA . ASN B 1 113 ? -1.824 -51.469 -24.188 1 38.09 113 ASN B CA 1
ATOM 2044 C C . ASN B 1 113 ? -2.826 -52.625 -24.125 1 38.09 113 ASN B C 1
ATOM 2046 O O . ASN B 1 113 ? -2.984 -53.25 -23.078 1 38.09 113 ASN B O 1
ATOM 2050 N N . ILE B 1 114 ? -4.055 -52.312 -24.562 1 36.44 114 ILE B N 1
ATOM 2051 C CA . ILE B 1 114 ? -4.781 -53.531 -24.938 1 36.44 114 ILE B CA 1
ATOM 2052 C C . ILE B 1 114 ? -3.857 -54.469 -25.719 1 36.44 114 ILE B C 1
ATOM 2054 O O . ILE B 1 114 ? -3.311 -54.062 -26.766 1 36.44 114 ILE B O 1
ATOM 2058 N N . PRO B 1 115 ? -3.27 -55.438 -25.109 1 36.66 115 PRO B N 1
ATOM 2059 C CA . PRO B 1 115 ? -2.621 -56.469 -25.938 1 36.66 115 PRO B CA 1
ATOM 2060 C C . PRO B 1 115 ? -3.416 -56.812 -27.203 1 36.66 115 PRO B C 1
ATOM 2062 O O . PRO B 1 115 ? -4.641 -56.938 -27.141 1 36.66 115 PRO B O 1
ATOM 2065 N N . GLN B 1 116 ? -3.199 -56 -28.266 1 34.31 116 GLN B N 1
ATOM 2066 C CA . GLN B 1 116 ? -3.707 -56.5 -29.516 1 34.31 116 GLN B CA 1
ATOM 2067 C C . GLN B 1 116 ? -3.75 -58.031 -29.5 1 34.31 116 GLN B C 1
ATOM 2069 O O . GLN B 1 116 ? -2.713 -58.688 -29.391 1 34.31 116 GLN B O 1
ATOM 2074 N N . GLY B 1 117 ? -4.727 -58.562 -28.797 1 34.44 117 GLY B N 1
ATOM 2075 C CA . GLY B 1 117 ? -4.895 -60 -29.078 1 34.44 117 GLY B CA 1
ATOM 2076 C C . GLY B 1 117 ? -4.633 -60.344 -30.516 1 34.44 117 GLY B C 1
ATOM 2077 O O . GLY B 1 117 ? -4.867 -59.531 -31.422 1 34.44 117 GLY B O 1
ATOM 2078 N N . LYS B 1 118 ? -3.518 -61.062 -30.781 1 34.81 118 LYS B N 1
ATOM 2079 C CA . LYS B 1 118 ? -3.215 -61.812 -32 1 34.81 118 LYS B CA 1
ATOM 2080 C C . LYS B 1 118 ? -4.492 -62.25 -32.719 1 34.81 118 LYS B C 1
ATOM 2082 O O . LYS B 1 118 ? -5.266 -63.031 -32.156 1 34.81 118 LYS B O 1
ATOM 2087 N N . SER B 1 119 ? -5.211 -61.281 -33.344 1 29.38 119 SER B N 1
ATOM 2088 C CA . SER B 1 119 ? -6.203 -61.812 -34.25 1 29.38 119 SER B CA 1
ATOM 2089 C C . SER B 1 119 ? -5.598 -62.875 -35.156 1 29.38 119 SER B C 1
ATOM 2091 O O . SER B 1 119 ? -4.566 -62.656 -35.812 1 29.38 119 SER B O 1
ATOM 2093 N N . TRP B 1 120 ? -5.781 -64.125 -34.875 1 25.75 120 TRP B N 1
ATOM 2094 C CA . TRP B 1 120 ? -5.566 -65.312 -35.719 1 25.75 120 TRP B CA 1
ATOM 2095 C C . TRP B 1 120 ? -6.242 -65.125 -37.062 1 25.75 120 TRP B C 1
ATOM 2097 O O . TRP B 1 120 ? -7.465 -65.25 -37.188 1 25.75 120 TRP B O 1
ATOM 2107 N N . ILE B 1 121 ? -5.879 -63.938 -37.719 1 23.73 121 ILE B N 1
ATOM 2108 C CA . ILE B 1 121 ? -6.438 -63.875 -39.094 1 23.73 121 ILE B CA 1
ATOM 2109 C C . ILE B 1 121 ? -6.242 -65.188 -39.781 1 23.73 121 ILE B C 1
ATOM 2111 O O . ILE B 1 121 ? -5.113 -65.625 -40 1 23.73 121 ILE B O 1
ATOM 2115 N N . THR B 1 122 ? -7.164 -66.062 -39.531 1 20.83 122 THR B N 1
ATOM 2116 C CA . THR B 1 122 ? -7.262 -67.25 -40.344 1 20.83 122 THR B CA 1
ATOM 2117 C C . THR B 1 122 ? -7.457 -66.938 -41.812 1 20.83 122 THR B C 1
ATOM 2119 O O . THR B 1 122 ? -8.508 -66.438 -42.219 1 20.83 122 THR B O 1
ATOM 2122 N N . SER B 1 123 ? -6.504 -66.062 -42.344 1 26.28 123 SER B N 1
ATOM 2123 C CA . SER B 1 123 ? -6.57 -65.812 -43.781 1 26.28 123 SER B CA 1
ATOM 2124 C C . SER B 1 123 ? -6.969 -67.062 -44.531 1 26.28 123 SER B C 1
ATOM 2126 O O . SER B 1 123 ? -6.188 -68.062 -44.625 1 26.28 123 SER B O 1
ATOM 2128 N N . THR B 1 124 ? -8.281 -67.312 -44.375 1 22.38 124 THR B N 1
ATOM 2129 C CA . THR B 1 124 ? -8.82 -68.5 -45.094 1 22.38 124 THR B CA 1
ATOM 2130 C C . THR B 1 124 ? -8.531 -68.375 -46.594 1 22.38 124 THR B C 1
ATOM 2132 O O . THR B 1 124 ? -8.609 -67.312 -47.156 1 22.38 124 THR B O 1
ATOM 2135 N N . ALA B 1 125 ? -8.188 -69.438 -47.188 1 22.92 125 ALA B N 1
ATOM 2136 C CA . ALA B 1 125 ? -7.676 -70 -48.469 1 22.92 125 ALA B CA 1
ATOM 2137 C C . ALA B 1 125 ? -8.68 -69.75 -49.594 1 22.92 125 ALA B C 1
ATOM 2139 O O . ALA B 1 125 ? -8.43 -70.188 -50.719 1 22.92 125 ALA B O 1
ATOM 2140 N N . ASP B 1 126 ? -9.891 -69 -49.281 1 21.17 126 ASP B N 1
ATOM 2141 C CA . ASP B 1 126 ? -10.766 -69.812 -50.156 1 21.17 126 ASP B CA 1
ATOM 2142 C C . ASP B 1 126 ? -10.383 -69.562 -51.625 1 21.17 126 ASP B C 1
ATOM 2144 O O . ASP B 1 126 ? -9.883 -68.5 -52 1 21.17 126 ASP B O 1
ATOM 2148 N N . PRO B 1 127 ? -10.922 -70.562 -52.469 1 20.58 127 PRO B N 1
ATOM 2149 C CA . PRO B 1 127 ? -10.508 -71.062 -53.75 1 20.58 127 PRO B CA 1
ATOM 2150 C C . PRO B 1 127 ? -10.922 -70.188 -54.938 1 20.58 127 PRO B C 1
ATOM 2152 O O . PRO B 1 127 ? -10.086 -69.875 -55.781 1 20.58 127 PRO B O 1
ATOM 2155 N N . ALA B 1 128 ? -12.227 -70.312 -55.375 1 20.11 128 ALA B N 1
ATOM 2156 C CA . ALA B 1 128 ? -12.5 -71 -56.625 1 20.11 128 ALA B CA 1
ATOM 2157 C C . ALA B 1 128 ? -12.578 -70 -57.781 1 20.11 128 ALA B C 1
ATOM 2159 O O . ALA B 1 128 ? -12.656 -68.812 -57.562 1 20.11 128 ALA B O 1
ATOM 2160 N N . SER B 1 129 ? -13.43 -70.438 -58.812 1 18.33 129 SER B N 1
ATOM 2161 C CA . SER B 1 129 ? -13.367 -70.75 -60.25 1 18.33 129 SER B CA 1
ATOM 2162 C C . SER B 1 129 ? -13.812 -69.5 -61.062 1 18.33 129 SER B C 1
ATOM 2164 O O . SER B 1 129 ? -13.008 -68.938 -61.812 1 18.33 129 SER B O 1
ATOM 2166 N N . SER B 1 130 ? -15.055 -69.625 -61.656 1 17.55 130 SER B N 1
ATOM 2167 C CA . SER B 1 130 ? -15.195 -69.875 -63.094 1 17.55 130 SER B CA 1
ATOM 2168 C C . SER B 1 130 ? -15.461 -68.562 -63.844 1 17.55 130 SER B C 1
ATOM 2170 O O . SER B 1 130 ? -14.672 -68.125 -64.688 1 17.55 130 SER B O 1
ATOM 2172 N N . ALA B 1 131 ? -16.766 -68.25 -64.125 1 18.73 131 ALA B N 1
ATOM 2173 C CA . ALA B 1 131 ? -17.312 -68.375 -65.5 1 18.73 131 ALA B CA 1
ATOM 2174 C C . ALA B 1 131 ? -17.312 -67.062 -66.188 1 18.73 131 ALA B C 1
ATOM 2176 O O . ALA B 1 131 ? -17.141 -66 -65.562 1 18.73 131 ALA B O 1
ATOM 2177 N N . SER B 1 132 ? -18.125 -67.062 -67.312 1 18.22 132 SER B N 1
ATOM 2178 C CA . SER B 1 132 ? -18.125 -66.875 -68.75 1 18.22 132 SER B CA 1
ATOM 2179 C C . SER B 1 132 ? -18.578 -65.438 -69.125 1 18.22 132 SER B C 1
ATOM 2181 O O . SER B 1 132 ? -17.938 -64.75 -69.875 1 18.22 132 SER B O 1
ATOM 2183 N N . SER B 1 133 ? -19.844 -65.125 -68.938 1 20.06 133 SER B N 1
ATOM 2184 C CA . SER B 1 133 ? -20.594 -64.938 -70.188 1 20.06 133 SER B CA 1
ATOM 2185 C C . SER B 1 133 ? -20.516 -63.469 -70.625 1 20.06 133 SER B C 1
ATOM 2187 O O . SER B 1 133 ? -20.438 -62.531 -69.875 1 20.06 133 SER B O 1
ATOM 2189 N N . PHE B 1 134 ? -20.422 -63.375 -72 1 20.38 134 PHE B N 1
ATOM 2190 C CA . PHE B 1 134 ? -20.234 -62.5 -73.125 1 20.38 134 PHE B CA 1
ATOM 2191 C C . PHE B 1 134 ? -21.406 -61.531 -73.25 1 20.38 134 PHE B C 1
ATOM 2193 O O . PHE B 1 134 ? -21.438 -60.688 -74.188 1 20.38 134 PHE B O 1
ATOM 2200 N N . TRP B 1 135 ? -22.344 -61.438 -72.25 1 18.58 135 TRP B N 1
ATOM 2201 C CA . TRP B 1 135 ? -23.562 -61.156 -73 1 18.58 135 TRP B CA 1
ATOM 2202 C C . TRP B 1 135 ? -23.391 -59.844 -73.812 1 18.58 135 TRP B C 1
ATOM 2204 O O . TRP B 1 135 ? -22.594 -59 -73.438 1 18.58 135 TRP B O 1
ATOM 2214 N N . ASN B 1 136 ? -24.5 -59.719 -74.562 1 17.91 136 ASN B N 1
ATOM 2215 C CA . ASN B 1 136 ? -25.078 -59.375 -75.875 1 17.91 136 ASN B CA 1
ATOM 2216 C C . ASN B 1 136 ? -25.234 -57.875 -76 1 17.91 136 ASN B C 1
ATOM 2218 O O . ASN B 1 136 ? -25.031 -57.094 -75.062 1 17.91 136 ASN B O 1
ATOM 2222 N N . GLY B 1 137 ? -26.516 -57.531 -76.25 1 18.62 137 GLY B N 1
ATOM 2223 C CA . GLY B 1 137 ? -27.219 -57.062 -77.438 1 18.62 137 GLY B CA 1
ATOM 2224 C C . GLY B 1 137 ? -27.312 -55.562 -77.5 1 18.62 137 GLY B C 1
ATOM 2225 O O . GLY B 1 137 ? -26.594 -54.906 -78.25 1 18.62 137 GLY B O 1
ATOM 2226 N N . GLY B 1 138 ? -28.578 -55.031 -77.375 1 20.88 138 GLY B N 1
ATOM 2227 C CA . GLY B 1 138 ? -29.438 -54.5 -78.375 1 20.88 138 GLY B CA 1
ATOM 2228 C C . GLY B 1 138 ? -29.375 -53 -78.5 1 20.88 138 GLY B C 1
ATOM 2229 O O . GLY B 1 138 ? -28.906 -52.312 -77.625 1 20.88 138 GLY B O 1
ATOM 2230 N N . LYS B 1 139 ? -30.312 -52.438 -79.375 1 22.72 139 LYS B N 1
ATOM 2231 C CA . LYS B 1 139 ? -30.625 -51.531 -80.5 1 22.72 139 LYS B CA 1
ATOM 2232 C C . LYS B 1 139 ? -31.109 -50.188 -80 1 22.72 139 LYS B C 1
ATOM 2234 O O . LYS B 1 139 ? -31.328 -49.25 -80.75 1 22.72 139 LYS B O 1
ATOM 2239 N N . ILE B 1 140 ? -31.375 -49.875 -78.75 1 23.67 140 ILE B N 1
ATOM 2240 C CA . ILE B 1 140 ? -32.688 -49.25 -78.938 1 23.67 140 ILE B CA 1
ATOM 2241 C C . ILE B 1 140 ? -32.531 -47.938 -79.688 1 23.67 140 ILE B C 1
ATOM 2243 O O . ILE B 1 140 ? -31.484 -47.281 -79.562 1 23.67 140 ILE B O 1
ATOM 2247 N N . LEU B 1 141 ? -33.75 -47.625 -80.25 1 24.23 141 LEU B N 1
ATOM 2248 C CA . LEU B 1 141 ? -34.469 -46.938 -81.312 1 24.23 141 LEU B CA 1
ATOM 2249 C C . LEU B 1 141 ? -34.344 -45.406 -81.125 1 24.23 141 LEU B C 1
ATOM 2251 O O . LEU B 1 141 ? -34.031 -44.938 -80.062 1 24.23 141 LEU B O 1
ATOM 2255 N N . SER B 1 142 ? -35.344 -44.812 -81.875 1 24.14 142 SER B N 1
ATOM 2256 C CA . SER B 1 142 ? -35.562 -43.875 -83 1 24.14 142 SER B CA 1
ATOM 2257 C C . SER B 1 142 ? -35.969 -42.5 -82.438 1 24.14 142 SER B C 1
ATOM 2259 O O . SER B 1 142 ? -35.688 -41.469 -83.062 1 24.14 142 SER B O 1
ATOM 2261 N N . PRO B 1 143 ? -36.625 -42.281 -81.188 1 28.42 143 PRO B N 1
ATOM 2262 C CA . PRO B 1 143 ? -37.844 -41.594 -81.688 1 28.42 143 PRO B CA 1
ATOM 2263 C C . PRO B 1 143 ? -37.531 -40.156 -82.125 1 28.42 143 PRO B C 1
ATOM 2265 O O . PRO B 1 143 ? -36.594 -39.531 -81.688 1 28.42 143 PRO B O 1
ATOM 2268 N N . SER B 1 144 ? -38.438 -39.688 -83.188 1 27.23 144 SER B N 1
ATOM 2269 C CA . SER B 1 144 ? -38.719 -38.625 -84.188 1 27.23 144 SER B CA 1
ATOM 2270 C C . SER B 1 144 ? -39.312 -37.406 -83.5 1 27.23 144 SER B C 1
ATOM 2272 O O . SER B 1 144 ? -39.844 -36.5 -84.188 1 27.23 144 SER B O 1
ATOM 2274 N N . LEU B 1 145 ? -39.531 -37.25 -82.25 1 26.75 145 LEU B N 1
ATOM 2275 C CA . LEU B 1 145 ? -40.75 -36.438 -82.125 1 26.75 145 LEU B CA 1
ATOM 2276 C C . LEU B 1 145 ? -40.562 -35.125 -82.875 1 26.75 145 LEU B C 1
ATOM 2278 O O . LEU B 1 145 ? -39.562 -34.406 -82.688 1 26.75 145 LEU B O 1
ATOM 2282 N N . LEU B 1 146 ? -41.719 -34.688 -83.562 1 23.8 146 LEU B N 1
ATOM 2283 C CA . LEU B 1 146 ? -42.438 -33.875 -84.5 1 23.8 146 LEU B CA 1
ATOM 2284 C C . LEU B 1 146 ? -42.531 -32.438 -84.062 1 23.8 146 LEU B C 1
ATOM 2286 O O . LEU B 1 146 ? -42.312 -31.484 -84.812 1 23.8 146 LEU B O 1
ATOM 2290 N N . LEU B 1 147 ? -43.219 -32.219 -82.875 1 24.02 147 LEU B N 1
ATOM 2291 C CA . LEU B 1 147 ? -44.375 -31.359 -83.125 1 24.02 147 LEU B CA 1
ATOM 2292 C C . LEU B 1 147 ? -43.906 -29.953 -83.5 1 24.02 147 LEU B C 1
ATOM 2294 O O . LEU B 1 147 ? -42.844 -29.516 -83.125 1 24.02 147 LEU B O 1
ATOM 2298 N N . LEU B 1 148 ? -44.906 -29.172 -83.312 1 24.16 148 LEU B N 1
ATOM 2299 C CA . LEU B 1 148 ? -45.875 -28.281 -83.938 1 24.16 148 LEU B CA 1
ATOM 2300 C C . LEU B 1 148 ? -45.344 -26.844 -83.938 1 24.16 148 LEU B C 1
ATOM 2302 O O . LEU B 1 148 ? -44.5 -26.484 -83.125 1 24.16 148 LEU B O 1
ATOM 2306 N N . LEU B 1 149 ? -46.469 -25.953 -83.938 1 26.75 149 LEU B N 1
ATOM 2307 C CA . LEU B 1 149 ? -47.062 -24.938 -84.812 1 26.75 149 LEU B CA 1
ATOM 2308 C C . LEU B 1 149 ? -46.562 -23.547 -84.438 1 26.75 149 LEU B C 1
ATOM 2310 O O . LEU B 1 149 ? -46.188 -22.75 -85.312 1 26.75 149 LEU B O 1
ATOM 2314 N N . LEU B 1 150 ? -47.281 -22.969 -83.438 1 30.61 150 LEU B N 1
ATOM 2315 C CA . LEU B 1 150 ? -48.031 -21.781 -83.812 1 30.61 150 LEU B CA 1
ATOM 2316 C C . LEU B 1 150 ? -47.125 -20.578 -83.938 1 30.61 150 LEU B C 1
ATOM 2318 O O . LEU B 1 150 ? -46.219 -20.391 -83.062 1 30.61 150 LEU B O 1
ATOM 2322 N N . HIS B 1 151 ? -47.344 -19.953 -85.062 1 34.25 151 HIS B N 1
ATOM 2323 C CA . HIS B 1 151 ? -46.969 -18.812 -85.875 1 34.25 151 HIS B CA 1
ATOM 2324 C C . HIS B 1 151 ? -47.156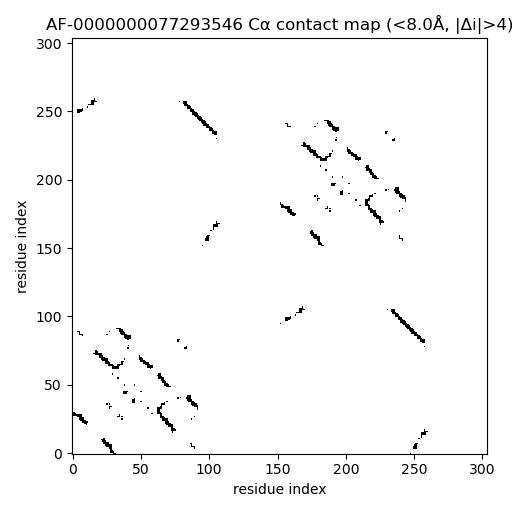 -17.5 -85.125 1 34.25 151 HIS B C 1
ATOM 2326 O O . HIS B 1 151 ? -46.781 -16.438 -85.562 1 34.25 151 HIS B O 1
ATOM 2332 N N . ARG B 1 152 ? -48.062 -17.312 -83.938 1 31.81 152 ARG B N 1
ATOM 2333 C CA . ARG B 1 152 ? -48.344 -15.883 -84 1 31.81 152 ARG B CA 1
ATOM 2334 C C . ARG B 1 152 ? -47.125 -15.055 -83.688 1 31.81 152 ARG B C 1
ATOM 2336 O O . ARG B 1 152 ? -46.344 -15.375 -82.75 1 31.81 152 ARG B O 1
#

Secondary structure (DSSP, 8-state):
--SS--EEEESTT----TT-EEEEEEEPPPBSSPPEEEEEETTEEPPGGGEEEPPPEE-GGG-EE-EEEEEEE--GGG-BTTEEEEEEEEEEEEEEEEEEEEEEE-----------------------------------------------/--SS--EEEESTT----TT-EEEEEEEPPPBSSPPEEEEEETTEEPPGGGEEEPPPEE-GGG-EE-EEEEEEE--GGG-BTTEEEEEEEEEEEEEEEEEEEEEEE-----------------------------------------------